Protein AF-0000000087529911 (afdb_homodimer)

Organism: NCBI:txid1859131

Structure (mmCIF, N/CA/C/O backbone):
data_AF-0000000087529911-model_v1
#
loop_
_entity.id
_entity.type
_entity.pdbx_description
1 polymer 'MoaF-like domain-containing protein'
#
loop_
_atom_site.group_PDB
_atom_site.id
_atom_site.type_symbol
_atom_site.label_atom_id
_atom_site.label_alt_id
_atom_site.label_comp_id
_atom_site.label_asym_id
_atom_site.label_entity_id
_atom_site.label_seq_id
_atom_site.pdbx_PDB_ins_code
_atom_site.Cartn_x
_atom_site.Cartn_y
_atom_site.Cartn_z
_atom_site.occupancy
_atom_site.B_iso_or_equiv
_atom_site.auth_seq_id
_atom_site.auth_comp_id
_atom_site.auth_asym_id
_atom_site.auth_atom_id
_atom_site.pdbx_PDB_model_num
ATOM 1 N N . MET A 1 1 ? 3.678 -35.688 -86.688 1 32.19 1 MET A N 1
ATOM 2 C CA . MET A 1 1 ? 2.746 -35.219 -85.688 1 32.19 1 MET A CA 1
ATOM 3 C C . MET A 1 1 ? 3.453 -35.094 -84.312 1 32.19 1 MET A C 1
ATOM 5 O O . MET A 1 1 ? 3.873 -36.062 -83.75 1 32.19 1 MET A O 1
ATOM 9 N N . LYS A 1 2 ? 4.316 -34.031 -84.25 1 39.59 2 LYS A N 1
ATOM 10 C CA . LYS A 1 2 ? 5.129 -33.625 -83.062 1 39.59 2 LYS A CA 1
ATOM 11 C C . LYS A 1 2 ? 4.258 -33.375 -81.875 1 39.59 2 LYS A C 1
ATOM 13 O O . LYS A 1 2 ? 3.285 -32.625 -81.938 1 39.59 2 LYS A O 1
ATOM 18 N N . GLY A 1 3 ? 4.051 -34.375 -81 1 31.38 3 GLY A N 1
ATOM 19 C CA . GLY A 1 3 ? 3.309 -34.375 -79.75 1 31.38 3 GLY A CA 1
ATOM 20 C C . GLY A 1 3 ? 3.723 -33.281 -78.812 1 31.38 3 GLY A C 1
ATOM 21 O O . GLY A 1 3 ? 4.914 -33.062 -78.562 1 31.38 3 GLY A O 1
ATOM 22 N N . ILE A 1 4 ? 3.012 -32.156 -78.812 1 38.38 4 ILE A N 1
ATOM 23 C CA . ILE A 1 4 ? 3.117 -31 -77.938 1 38.38 4 ILE A CA 1
ATOM 24 C C . ILE A 1 4 ? 3.006 -31.438 -76.5 1 38.38 4 ILE A C 1
ATOM 26 O O . ILE A 1 4 ? 2.029 -32.062 -76.062 1 38.38 4 ILE A O 1
ATOM 30 N N . MET A 1 5 ? 4.141 -31.719 -75.812 1 31.3 5 MET A N 1
ATOM 31 C CA . MET A 1 5 ? 4.25 -32.031 -74.438 1 31.3 5 MET A CA 1
ATOM 32 C C . MET A 1 5 ? 3.713 -30.875 -73.562 1 31.3 5 MET A C 1
ATOM 34 O O . MET A 1 5 ? 4.203 -29.75 -73.688 1 31.3 5 MET A O 1
ATOM 38 N N . ARG A 1 6 ? 2.367 -30.766 -73.375 1 32.66 6 ARG A N 1
ATOM 39 C CA . ARG A 1 6 ? 1.755 -29.797 -72.5 1 32.66 6 ARG A CA 1
ATOM 40 C C . ARG A 1 6 ? 2.373 -29.875 -71.062 1 32.66 6 ARG A C 1
ATOM 42 O O . ARG A 1 6 ? 2.432 -30.938 -70.5 1 32.66 6 ARG A O 1
ATOM 49 N N . ILE A 1 7 ? 3.361 -29.078 -70.812 1 31.33 7 ILE A N 1
ATOM 50 C CA . ILE A 1 7 ? 3.949 -28.891 -69.5 1 31.33 7 ILE A CA 1
ATOM 51 C C . ILE A 1 7 ? 2.887 -28.375 -68.5 1 31.33 7 ILE A C 1
ATOM 53 O O . ILE A 1 7 ? 2.236 -27.359 -68.75 1 31.33 7 ILE A O 1
ATOM 57 N N . ALA A 1 8 ? 2.105 -29.234 -67.812 1 31.25 8 ALA A N 1
ATOM 58 C CA . ALA A 1 8 ? 1.193 -28.859 -66.75 1 31.25 8 ALA A CA 1
ATOM 59 C C . ALA A 1 8 ? 1.928 -28.109 -65.625 1 31.25 8 ALA A C 1
ATOM 61 O O . ALA A 1 8 ? 2.904 -28.609 -65.062 1 31.25 8 ALA A O 1
ATOM 62 N N . ALA A 1 9 ? 1.998 -26.766 -65.75 1 31.58 9 ALA A N 1
ATOM 63 C CA . ALA A 1 9 ? 2.521 -25.922 -64.625 1 31.58 9 ALA A CA 1
ATOM 64 C C . ALA A 1 9 ? 1.753 -26.156 -63.344 1 31.58 9 ALA A C 1
ATOM 66 O O . ALA A 1 9 ? 0.529 -26.016 -63.312 1 31.58 9 ALA A O 1
ATOM 67 N N . VAL A 1 10 ? 2.123 -27.172 -62.5 1 31.86 10 VAL A N 1
ATOM 68 C CA . VAL A 1 10 ? 1.569 -27.328 -61.188 1 31.86 10 VAL A CA 1
ATOM 69 C C . VAL A 1 10 ? 1.744 -26.047 -60.375 1 31.86 10 VAL A C 1
ATOM 71 O O . VAL A 1 10 ? 2.865 -25.562 -60.219 1 31.86 10 VAL A O 1
ATOM 74 N N . ILE A 1 11 ? 0.824 -25.094 -60.438 1 30.36 11 ILE A N 1
ATOM 75 C CA . ILE A 1 11 ? 0.815 -23.922 -59.562 1 30.36 11 ILE A CA 1
ATOM 76 C C . ILE A 1 11 ? 0.787 -24.391 -58.094 1 30.36 11 ILE A C 1
ATOM 78 O O . ILE A 1 11 ? -0.146 -25.078 -57.688 1 30.36 11 ILE A O 1
ATOM 82 N N . VAL A 1 12 ? 1.941 -24.703 -57.469 1 33.06 12 VAL A N 1
ATOM 83 C CA . VAL A 1 12 ? 2.021 -24.922 -56.031 1 33.06 12 VAL A CA 1
ATOM 84 C C . VAL A 1 12 ? 1.473 -23.703 -55.281 1 33.06 12 VAL A C 1
ATOM 86 O O . VAL A 1 12 ? 2 -22.594 -55.406 1 33.06 12 VAL A O 1
ATOM 89 N N . VAL A 1 13 ? 0.195 -23.578 -55.094 1 36.38 13 VAL A N 1
ATOM 90 C CA . VAL A 1 13 ? -0.387 -22.594 -54.188 1 36.38 13 VAL A CA 1
ATOM 91 C C . VAL A 1 13 ? 0.285 -22.703 -52.812 1 36.38 13 VAL A C 1
ATOM 93 O O . VAL A 1 13 ? 0.225 -23.75 -52.188 1 36.38 13 VAL A O 1
ATOM 96 N N . SER A 1 14 ? 1.464 -22.094 -52.656 1 37.38 14 SER A N 1
ATOM 97 C CA . SER A 1 14 ? 1.984 -21.922 -51.281 1 37.38 14 SER A CA 1
ATOM 98 C C . SER A 1 14 ? 0.92 -21.344 -50.344 1 37.38 14 SER A C 1
ATOM 100 O O . SER A 1 14 ? 0.398 -20.25 -50.594 1 37.38 14 SER A O 1
ATOM 102 N N . LEU A 1 15 ? 0.002 -22.172 -49.875 1 39.66 15 LEU A N 1
ATOM 103 C CA . LEU A 1 15 ? -0.808 -21.719 -48.75 1 39.66 15 LEU A CA 1
ATOM 104 C C . LEU A 1 15 ? 0.068 -21.109 -47.656 1 39.66 15 LEU A C 1
ATOM 106 O O . LEU A 1 15 ? 0.836 -21.828 -47 1 39.66 15 LEU A O 1
ATOM 110 N N . LEU A 1 16 ? 0.601 -19.906 -47.875 1 39.56 16 LEU A N 1
ATOM 111 C CA . LEU A 1 16 ? 1.097 -19.156 -46.719 1 39.56 16 LEU A CA 1
ATOM 112 C C . LEU A 1 16 ? 0.118 -19.25 -45.562 1 39.56 16 LEU A C 1
ATOM 114 O O . LEU A 1 16 ? -1.002 -18.734 -45.625 1 39.56 16 LEU A O 1
ATOM 118 N N . LEU A 1 17 ? 0.049 -20.422 -44.906 1 39.72 17 LEU A N 1
ATOM 119 C CA . LEU A 1 17 ? -0.555 -20.391 -43.594 1 39.72 17 LEU A CA 1
ATOM 120 C C . LEU A 1 17 ? -0.094 -19.172 -42.812 1 39.72 17 LEU A C 1
ATOM 122 O O . LEU A 1 17 ? 1.094 -19.031 -42.5 1 39.72 17 LEU A O 1
ATOM 126 N N . LEU A 1 18 ? -0.625 -18 -43.188 1 39.53 18 LEU A N 1
ATOM 127 C CA . LEU A 1 18 ? -0.601 -16.953 -42.156 1 39.53 18 LEU A CA 1
ATOM 128 C C . LEU A 1 18 ? -0.9 -17.516 -40.781 1 39.53 18 LEU A C 1
ATOM 130 O O . LEU A 1 18 ? -2.045 -17.875 -40.469 1 39.53 18 LEU A O 1
ATOM 134 N N . THR A 1 19 ? -0.081 -18.359 -40.25 1 39.22 19 THR A N 1
ATOM 135 C CA . THR A 1 19 ? -0.126 -18.484 -38.812 1 39.22 19 THR A CA 1
ATOM 136 C C . THR A 1 19 ? -0.264 -17.125 -38.125 1 39.22 19 THR A C 1
ATOM 138 O O . THR A 1 19 ? 0.67 -16.312 -38.156 1 39.22 19 THR A O 1
ATOM 141 N N . THR A 1 20 ? -1.35 -16.344 -38.375 1 42.38 20 THR A N 1
ATOM 142 C CA . THR A 1 20 ? -1.614 -15.344 -37.344 1 42.38 20 THR A CA 1
ATOM 143 C C . THR A 1 20 ? -1.226 -15.867 -35.969 1 42.38 20 THR A C 1
ATOM 145 O O . THR A 1 20 ? -1.818 -16.828 -35.469 1 42.38 20 THR A O 1
ATOM 148 N N . ASP A 1 21 ? 0.028 -16.125 -35.719 1 40.81 21 ASP A N 1
ATOM 149 C CA . ASP A 1 21 ? 0.312 -16.047 -34.281 1 40.81 21 ASP A CA 1
ATOM 150 C C . ASP A 1 21 ? -0.613 -15.047 -33.594 1 40.81 21 ASP A C 1
ATOM 152 O O . ASP A 1 21 ? -0.372 -13.836 -33.625 1 40.81 21 ASP A O 1
ATOM 156 N N . LEU A 1 22 ? -1.889 -15.07 -33.688 1 41.28 22 LEU A N 1
ATOM 157 C CA . LEU A 1 22 ? -2.604 -14.453 -32.562 1 41.28 22 LEU A CA 1
ATOM 158 C C . LEU A 1 22 ? -1.812 -14.586 -31.266 1 41.28 22 LEU A C 1
ATOM 160 O O . LEU A 1 22 ? -1.849 -15.633 -30.609 1 41.28 22 LEU A O 1
ATOM 164 N N . MET A 1 23 ? -0.563 -14.328 -31.312 1 39.5 23 MET A N 1
ATOM 165 C CA . MET A 1 23 ? 0.019 -14.055 -30 1 39.5 23 MET A CA 1
ATOM 166 C C . MET A 1 23 ? -1.026 -13.477 -29.047 1 39.5 23 MET A C 1
ATOM 168 O O . MET A 1 23 ? -1.583 -12.406 -29.297 1 39.5 23 MET A O 1
ATOM 172 N N . ALA A 1 24 ? -1.905 -14.234 -28.531 1 39.56 24 ALA A N 1
ATOM 173 C CA . ALA A 1 24 ? -2.643 -13.805 -27.344 1 39.56 24 ALA A CA 1
ATOM 174 C C . ALA A 1 24 ? -1.877 -12.727 -26.578 1 39.56 24 ALA A C 1
ATOM 176 O O . ALA A 1 24 ? -0.793 -12.977 -26.047 1 39.56 24 ALA A O 1
ATOM 177 N N . GLU A 1 25 ? -1.669 -11.508 -27.078 1 42.47 25 GLU A N 1
ATOM 178 C CA . GLU A 1 25 ? -1.224 -10.445 -26.188 1 42.47 25 GLU A CA 1
ATOM 179 C C . GLU A 1 25 ? -1.726 -10.68 -24.766 1 42.47 25 GLU A C 1
ATOM 181 O O . GLU A 1 25 ? -2.936 -10.688 -24.516 1 42.47 25 GLU A O 1
ATOM 186 N N . GLU A 1 26 ? -1.271 -11.617 -24.094 1 48.78 26 GLU A N 1
ATOM 187 C CA . GLU A 1 26 ? -1.625 -11.68 -22.672 1 48.78 26 GLU A CA 1
ATOM 188 C C . GLU A 1 26 ? -1.854 -10.281 -22.094 1 48.78 26 GLU A C 1
ATOM 190 O O . GLU A 1 26 ? -0.976 -9.422 -22.172 1 48.78 26 GLU A O 1
ATOM 195 N N . SER A 1 27 ? -2.986 -9.727 -22.422 1 55.62 27 SER A N 1
ATOM 196 C CA . SER A 1 27 ? -3.432 -8.438 -21.891 1 55.62 27 SER A CA 1
ATOM 197 C C . SER A 1 27 ? -2.811 -8.148 -20.531 1 55.62 27 SER A C 1
ATOM 199 O O . SER A 1 27 ? -3.195 -8.75 -19.531 1 55.62 27 SER A O 1
ATOM 201 N N . LYS A 1 28 ? -1.439 -7.82 -20.5 1 76.69 28 LYS A N 1
ATOM 202 C CA . LYS A 1 28 ? -0.721 -7.414 -19.297 1 76.69 28 LYS A CA 1
ATOM 203 C C . LYS A 1 28 ? -1.367 -6.188 -18.672 1 76.69 28 LYS A C 1
ATOM 205 O O . LYS A 1 28 ? -1.683 -5.215 -19.359 1 76.69 28 LYS A O 1
ATOM 210 N N . VAL A 1 29 ? -1.921 -6.32 -17.5 1 89.12 29 VAL A N 1
ATOM 211 C CA . VAL A 1 29 ? -2.404 -5.184 -16.719 1 89.12 29 VAL A CA 1
ATOM 212 C C . VAL A 1 29 ? -1.273 -4.176 -16.516 1 89.12 29 VAL A C 1
ATOM 214 O O . VAL A 1 29 ? -0.179 -4.539 -16.078 1 89.12 29 VAL A O 1
ATOM 217 N N . GLU A 1 30 ? -1.492 -3.027 -17.062 1 95.12 30 GLU A N 1
ATOM 218 C CA . GLU A 1 30 ? -0.456 -2.002 -16.969 1 95.12 30 GLU A CA 1
ATOM 219 C C . GLU A 1 30 ? -0.749 -1.025 -15.836 1 95.12 30 GLU A C 1
ATOM 221 O O . GLU A 1 30 ? -1.911 -0.768 -15.516 1 95.12 30 GLU A O 1
ATOM 226 N N . ASN A 1 31 ? 0.346 -0.494 -15.32 1 98.38 31 ASN A N 1
ATOM 227 C CA . ASN A 1 31 ? 0.215 0.56 -14.32 1 98.38 31 ASN A CA 1
ATOM 228 C C . ASN A 1 31 ? -0.249 1.872 -14.945 1 98.38 31 ASN A C 1
ATOM 230 O O . ASN A 1 31 ? 0.326 2.33 -15.93 1 98.38 31 ASN A O 1
ATOM 234 N N . ILE A 1 32 ? -1.283 2.461 -14.406 1 97.5 32 ILE A N 1
ATOM 235 C CA . ILE A 1 32 ? -1.716 3.799 -14.797 1 97.5 32 ILE A CA 1
ATOM 236 C C . ILE A 1 32 ? -1.2 4.82 -13.781 1 97.5 32 ILE A C 1
ATOM 238 O O . ILE A 1 32 ? -1.472 4.707 -12.586 1 97.5 32 ILE A O 1
ATOM 242 N N . THR A 1 33 ? -0.433 5.758 -14.211 1 97.75 33 THR A N 1
ATOM 243 C CA . THR A 1 33 ? 0.086 6.805 -13.336 1 97.75 33 THR A CA 1
ATOM 244 C C . THR A 1 33 ? -0.996 7.836 -13.023 1 97.75 33 THR A C 1
ATOM 246 O O . THR A 1 33 ? -1.676 8.32 -13.93 1 97.75 33 THR A O 1
ATOM 249 N N . PRO A 1 34 ? -1.15 8.148 -11.758 1 98.62 34 PRO A N 1
ATOM 250 C CA . PRO A 1 3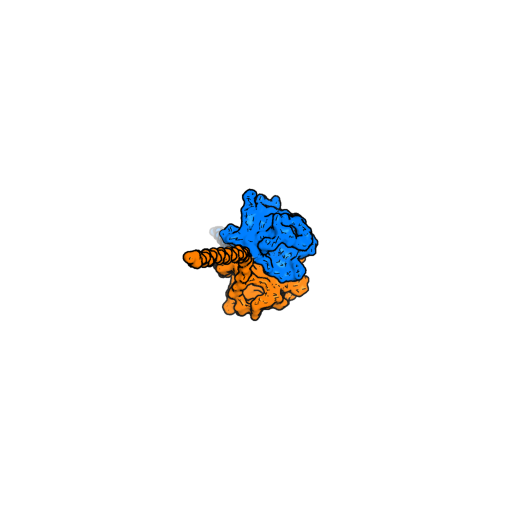4 ? -2.15 9.164 -11.422 1 98.62 34 PRO A CA 1
ATOM 251 C C . PRO A 1 34 ? -1.681 10.586 -11.734 1 98.62 34 PRO A C 1
ATOM 253 O O . PRO A 1 34 ? -0.477 10.828 -11.852 1 98.62 34 PRO A O 1
ATOM 256 N N . ASP A 1 35 ? -2.625 11.484 -11.922 1 98.19 35 ASP A N 1
ATOM 257 C CA . ASP A 1 35 ? -2.336 12.898 -12.141 1 98.19 35 ASP A CA 1
ATOM 258 C C . ASP A 1 35 ? -2.139 13.633 -10.82 1 98.19 35 ASP A C 1
ATOM 260 O O . ASP A 1 35 ? -3.059 14.289 -10.32 1 98.19 35 ASP A O 1
ATOM 264 N N . ILE A 1 36 ? -0.9 13.523 -10.32 1 98.75 36 ILE A N 1
ATOM 265 C CA . ILE A 1 36 ? -0.697 14.078 -8.992 1 98.75 36 ILE A CA 1
ATOM 266 C C . ILE A 1 36 ? 0.528 14.992 -8.992 1 98.75 36 ILE A C 1
ATOM 268 O O . ILE A 1 36 ? 0.8 15.672 -8 1 98.75 36 ILE A O 1
ATOM 272 N N . VAL A 1 37 ? 1.279 15.07 -10.078 1 98.75 37 VAL A N 1
ATOM 273 C CA . VAL A 1 37 ? 2.506 15.859 -10.117 1 98.75 37 VAL A CA 1
ATOM 274 C C . VAL A 1 37 ? 2.178 17.344 -9.922 1 98.75 37 VAL A C 1
ATOM 276 O O . VAL A 1 37 ? 1.216 17.844 -10.5 1 98.75 37 VAL A O 1
ATOM 279 N N . GLY A 1 38 ? 2.988 17.984 -9.125 1 98.75 38 GLY A N 1
ATOM 280 C CA . GLY A 1 38 ? 2.83 19.406 -8.875 1 98.75 38 GLY A CA 1
ATOM 281 C C . GLY A 1 38 ? 1.88 19.703 -7.73 1 98.75 38 GLY A C 1
ATOM 282 O O . GLY A 1 38 ? 1.729 20.859 -7.332 1 98.75 38 GLY A O 1
ATOM 283 N N . LYS A 1 39 ? 1.245 18.766 -7.184 1 98.88 39 LYS A N 1
ATOM 284 C CA . LYS A 1 39 ? 0.255 18.938 -6.125 1 98.88 39 LYS A CA 1
ATOM 285 C C . LYS A 1 39 ? 0.864 18.656 -4.754 1 98.88 39 LYS A C 1
ATOM 287 O O . LYS A 1 39 ? 1.846 17.922 -4.641 1 98.88 39 LYS A O 1
ATOM 292 N N . THR A 1 40 ? 0.359 19.297 -3.75 1 98.94 40 THR A N 1
ATOM 293 C CA . THR A 1 40 ? 0.697 19.047 -2.354 1 98.94 40 THR A CA 1
ATOM 294 C C . THR A 1 40 ? -0.509 18.516 -1.591 1 98.94 40 THR A C 1
ATOM 296 O O . THR A 1 40 ? -1.604 19.078 -1.67 1 98.94 40 THR A O 1
ATOM 299 N N . TYR A 1 41 ? -0.33 17.453 -0.929 1 98.94 41 TYR A N 1
ATOM 300 C CA . TYR A 1 41 ? -1.355 16.844 -0.097 1 98.94 41 TYR A CA 1
ATOM 301 C C . TYR A 1 41 ? -0.98 16.906 1.378 1 98.94 41 TYR A C 1
ATOM 303 O O . TYR A 1 41 ? 0.183 16.719 1.739 1 98.94 41 TYR A O 1
ATOM 311 N N . LEU A 1 42 ? -1.929 17.188 2.225 1 98.88 42 LEU A N 1
ATOM 312 C CA . LEU A 1 42 ? -1.752 17.047 3.668 1 98.88 42 LEU A CA 1
ATOM 313 C C . LEU A 1 42 ? -2.139 15.648 4.137 1 98.88 42 LEU A C 1
ATOM 315 O O . LEU A 1 42 ? -3.275 15.219 3.939 1 98.88 42 LEU A O 1
ATOM 319 N N . PHE A 1 43 ? -1.164 14.969 4.617 1 98.75 43 PHE A N 1
ATOM 320 C CA . PHE A 1 43 ? -1.405 13.742 5.359 1 98.75 43 PHE A CA 1
ATOM 321 C C . PHE A 1 43 ? -1.591 14.023 6.844 1 98.75 43 PHE A C 1
ATOM 323 O O . PHE A 1 43 ? -0.62 14.281 7.559 1 98.75 43 PHE A O 1
ATOM 330 N N . ASP A 1 44 ? -2.828 13.953 7.305 1 98.25 44 ASP A N 1
ATOM 331 C CA . ASP A 1 44 ? -3.174 14.305 8.68 1 98.25 44 ASP A CA 1
ATOM 332 C C . ASP A 1 44 ? -3.492 13.055 9.5 1 98.25 44 ASP A C 1
ATOM 334 O O . ASP A 1 44 ? -4.531 12.422 9.305 1 98.25 44 ASP A O 1
ATOM 338 N N . TYR A 1 45 ? -2.613 12.734 10.453 1 96.69 45 TYR A N 1
ATOM 339 C CA . TYR A 1 45 ? -2.771 11.539 11.273 1 96.69 45 TYR A CA 1
ATOM 340 C C . TYR A 1 45 ? -3.307 11.891 12.656 1 96.69 45 TYR A C 1
ATOM 342 O O . TYR A 1 45 ? -3.309 11.055 13.562 1 96.69 45 TYR A O 1
ATOM 350 N N . GLY A 1 46 ? -3.748 13.055 12.867 1 95.25 46 GLY A N 1
ATOM 351 C CA . GLY A 1 46 ? -4.246 13.531 14.148 1 95.25 46 GLY A CA 1
ATOM 352 C C . GLY A 1 46 ? -3.186 14.227 14.984 1 95.25 46 GLY A C 1
ATOM 353 O O . GLY A 1 46 ? -3.062 15.453 14.938 1 95.25 46 GLY A O 1
ATOM 354 N N . GLU A 1 47 ? -2.283 13.484 15.633 1 94.12 47 GLU A N 1
ATOM 355 C CA . GLU A 1 47 ? -1.25 14.031 16.516 1 94.12 47 GLU A CA 1
ATOM 356 C C . GLU A 1 47 ? -0.158 14.727 15.695 1 94.12 47 GLU A C 1
ATOM 358 O O . GLU A 1 47 ? 0.5 15.648 16.188 1 94.12 47 GLU A O 1
ATOM 363 N N . TYR A 1 48 ? 0.011 14.273 14.547 1 96.06 48 TYR A N 1
ATOM 364 C CA . TYR A 1 48 ? 0.964 14.875 13.617 1 96.06 48 TYR A CA 1
ATOM 365 C C . TYR A 1 48 ? 0.441 14.828 12.188 1 96.06 48 TYR A C 1
ATOM 367 O O . TYR A 1 48 ? -0.449 14.031 11.875 1 96.06 48 TYR A O 1
ATOM 375 N N . ALA A 1 49 ? 1.02 15.766 11.344 1 97.94 49 ALA A N 1
ATOM 376 C CA . ALA A 1 49 ? 0.646 15.82 9.93 1 97.94 49 ALA A CA 1
ATOM 377 C C . ALA A 1 49 ? 1.845 16.188 9.062 1 97.94 49 ALA A C 1
ATOM 379 O O . ALA A 1 49 ? 2.744 16.906 9.508 1 97.94 49 ALA A O 1
ATOM 380 N N . TYR A 1 50 ? 1.82 15.727 7.832 1 98.31 50 TYR A N 1
ATOM 381 C CA . TYR A 1 50 ? 2.877 16.031 6.871 1 98.31 50 TYR A CA 1
ATOM 382 C C . TYR A 1 50 ? 2.299 16.594 5.582 1 98.31 50 TYR A C 1
ATOM 384 O O . TYR A 1 50 ? 1.262 16.141 5.102 1 98.31 50 TYR A O 1
ATOM 392 N N . ASP A 1 51 ? 2.98 17.594 5.051 1 98.88 51 ASP A N 1
ATOM 393 C CA . ASP A 1 51 ? 2.787 17.969 3.654 1 98.88 51 ASP A CA 1
ATOM 394 C C . ASP A 1 51 ? 3.584 17.047 2.727 1 98.88 51 ASP A C 1
ATOM 396 O O . ASP A 1 51 ? 4.797 16.906 2.883 1 98.88 51 ASP A O 1
ATOM 400 N N . ILE A 1 52 ? 2.883 16.438 1.804 1 98.94 52 ILE A N 1
ATOM 401 C CA . ILE A 1 52 ? 3.504 15.641 0.751 1 98.94 52 ILE A CA 1
ATOM 402 C C . ILE A 1 52 ? 3.387 16.375 -0.585 1 98.94 52 ILE A C 1
ATOM 404 O O . ILE A 1 52 ? 2.299 16.453 -1.161 1 98.94 52 ILE A O 1
ATOM 408 N N . THR A 1 53 ? 4.477 16.891 -1.071 1 98.94 53 THR A N 1
ATOM 409 C CA . THR A 1 53 ? 4.508 17.562 -2.369 1 98.94 53 THR A CA 1
ATOM 410 C C . THR A 1 53 ? 5.082 16.625 -3.438 1 98.94 53 THR A C 1
ATOM 412 O O . THR A 1 53 ? 6.203 16.141 -3.307 1 98.94 53 THR A O 1
ATOM 415 N N . ILE A 1 54 ? 4.27 16.438 -4.473 1 98.94 54 ILE A N 1
ATOM 416 C CA . ILE A 1 54 ? 4.77 15.648 -5.594 1 98.94 54 ILE A CA 1
ATOM 417 C C . ILE A 1 54 ? 5.527 16.547 -6.566 1 98.94 54 ILE A C 1
ATOM 419 O O . ILE A 1 54 ? 4.918 17.219 -7.406 1 98.94 54 ILE A O 1
ATOM 423 N N . THR A 1 55 ? 6.84 16.469 -6.516 1 98.88 55 THR A N 1
ATOM 424 C CA . THR A 1 55 ? 7.66 17.484 -7.176 1 98.88 55 THR A CA 1
ATOM 425 C C . THR A 1 55 ? 7.914 17.109 -8.633 1 98.88 55 THR A C 1
ATOM 427 O O . THR A 1 55 ? 8.203 17.969 -9.461 1 98.88 55 THR A O 1
ATOM 430 N N . SER A 1 56 ? 7.863 15.812 -8.992 1 98.75 56 SER A N 1
ATOM 431 C CA . SER A 1 56 ? 7.988 15.266 -10.344 1 98.75 56 SER A CA 1
ATOM 432 C C . SER A 1 56 ? 7.375 13.875 -10.43 1 98.75 56 SER A C 1
ATOM 434 O O . SER A 1 56 ? 6.766 13.398 -9.469 1 98.75 56 SER A O 1
ATOM 436 N N . ASP A 1 57 ? 7.484 13.242 -11.57 1 97.56 57 ASP A N 1
ATOM 437 C CA . ASP A 1 57 ? 6.977 11.875 -11.727 1 97.56 57 ASP A CA 1
ATOM 438 C C . ASP A 1 57 ? 7.844 10.883 -10.961 1 97.56 57 ASP A C 1
ATOM 440 O O . ASP A 1 57 ? 7.457 9.727 -10.781 1 97.56 57 ASP A O 1
ATOM 444 N N . LYS A 1 58 ? 8.922 11.367 -10.367 1 96.81 58 LYS A N 1
ATOM 445 C CA . LYS A 1 58 ? 9.852 10.414 -9.773 1 96.81 58 LYS A CA 1
ATOM 446 C C . LYS A 1 58 ? 10.219 10.828 -8.344 1 96.81 58 LYS A C 1
ATOM 448 O O . LYS A 1 58 ? 10.875 10.07 -7.625 1 96.81 58 LYS A O 1
ATOM 453 N N . SER A 1 59 ? 9.852 12.023 -7.996 1 98.62 59 SER A N 1
ATOM 454 C CA . SER A 1 59 ? 10.312 12.516 -6.699 1 98.62 59 SER A CA 1
ATOM 455 C C . SER A 1 59 ? 9.188 13.219 -5.945 1 98.62 59 SER A C 1
ATOM 457 O O . SER A 1 59 ? 8.344 13.883 -6.555 1 98.62 59 SER A O 1
ATOM 459 N N . LEU A 1 60 ? 9.242 13.023 -4.621 1 98.88 60 LEU A N 1
ATOM 460 C CA . LEU A 1 60 ? 8.375 13.805 -3.752 1 98.88 60 LEU A CA 1
ATOM 461 C C . LEU A 1 60 ? 9.172 14.453 -2.623 1 98.88 60 LEU A C 1
ATOM 463 O O . LEU A 1 60 ? 10.289 14.031 -2.328 1 98.88 60 LEU A O 1
ATOM 467 N N . HIS A 1 61 ? 8.602 15.539 -2.053 1 98.88 61 HIS A N 1
ATOM 468 C CA . HIS A 1 61 ? 9.086 16.234 -0.86 1 98.88 61 HIS A CA 1
ATOM 469 C C . HIS A 1 61 ? 8.07 16.125 0.279 1 98.88 61 HIS A C 1
ATOM 471 O O . HIS A 1 61 ? 6.883 16.375 0.081 1 98.88 61 HIS A O 1
ATOM 477 N N . TRP A 1 62 ? 8.523 15.68 1.42 1 98.56 62 TRP A N 1
ATOM 478 C CA . TRP A 1 62 ? 7.648 15.656 2.588 1 98.56 62 TRP A CA 1
ATOM 479 C C . TRP A 1 62 ? 8.188 16.547 3.695 1 98.56 62 TRP A C 1
ATOM 481 O O . TRP A 1 62 ? 9.406 16.688 3.852 1 98.56 62 TRP A O 1
ATOM 491 N N . LYS A 1 63 ? 7.258 17.172 4.414 1 98.25 63 LYS A N 1
ATOM 492 C CA . LYS A 1 63 ? 7.605 18.094 5.492 1 98.25 63 LYS A CA 1
ATOM 493 C C . LYS A 1 63 ? 6.555 18.062 6.598 1 98.25 63 LYS A C 1
ATOM 495 O O . LYS A 1 63 ? 5.355 18.109 6.324 1 98.25 63 LYS A O 1
ATOM 500 N N . LEU A 1 64 ? 7.07 17.984 7.84 1 98 64 LEU A N 1
ATOM 501 C CA . LEU A 1 64 ? 6.172 18.094 8.984 1 98 64 LEU A CA 1
ATOM 502 C C . LEU A 1 64 ? 5.406 19.406 8.969 1 98 64 LEU A C 1
ATOM 504 O O . LEU A 1 64 ? 6.008 20.484 8.891 1 98 64 LEU A O 1
ATOM 508 N N . ALA A 1 65 ? 4.129 19.359 9.023 1 97.88 65 ALA A N 1
ATOM 509 C CA . ALA A 1 65 ? 3.264 20.531 8.961 1 97.88 65 ALA A CA 1
ATOM 510 C C . ALA A 1 65 ? 2.715 20.891 10.336 1 97.88 65 ALA A C 1
ATOM 512 O O . ALA A 1 65 ? 2.52 22.06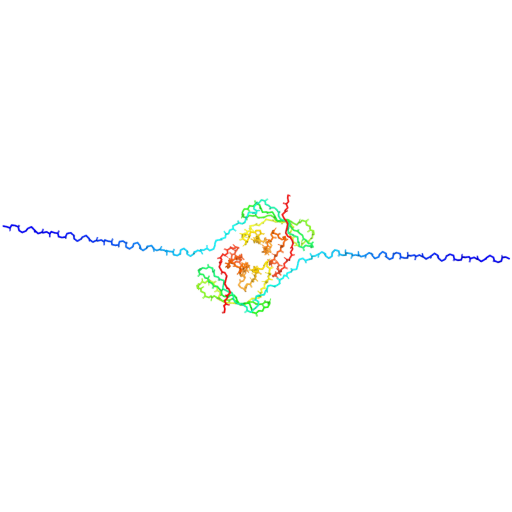2 10.656 1 97.88 65 ALA A O 1
ATOM 513 N N . LYS A 1 66 ? 2.393 19.906 11.086 1 95.75 66 LYS A N 1
ATOM 514 C CA . LYS A 1 66 ? 1.845 20.078 12.43 1 95.75 66 LYS A CA 1
ATOM 515 C C . LYS A 1 66 ? 2.277 18.938 13.344 1 95.75 66 LYS A C 1
ATOM 517 O O . LYS A 1 66 ? 2.443 17.797 12.891 1 95.75 66 LYS A O 1
ATOM 522 N N . GLY A 1 67 ? 2.473 19.281 14.664 1 95.81 67 GLY A N 1
ATOM 523 C CA . GLY A 1 67 ? 2.791 18.266 15.656 1 95.81 67 GLY A CA 1
ATOM 524 C C . GLY A 1 67 ? 4.27 17.922 15.703 1 95.81 67 GLY A C 1
ATOM 525 O O . GLY A 1 67 ? 5.113 18.734 15.32 1 95.81 67 GLY A O 1
ATOM 526 N N . SER A 1 68 ? 4.555 16.812 16.375 1 91 68 SER A N 1
ATOM 527 C CA . SER A 1 68 ? 5.934 16.359 16.516 1 91 68 SER A CA 1
ATOM 528 C C . SER A 1 68 ? 6.047 14.859 16.281 1 91 68 SER A C 1
ATOM 530 O O . SER A 1 68 ? 5.117 14.109 16.562 1 91 68 SER A O 1
ATOM 532 N N . PHE A 1 69 ? 7.07 14.516 15.539 1 84.88 69 PHE A N 1
ATOM 533 C CA . PHE A 1 69 ? 7.434 13.125 15.305 1 84.88 69 PHE A CA 1
ATOM 534 C C . PHE A 1 69 ? 8.945 12.938 15.391 1 84.88 69 PHE A C 1
ATOM 536 O O . PHE A 1 69 ? 9.703 13.797 14.945 1 84.88 69 PHE A O 1
ATOM 543 N N . GLU A 1 70 ? 9.305 11.828 15.977 1 83.31 70 GLU A N 1
ATOM 544 C CA . GLU A 1 70 ? 10.742 11.578 16.109 1 83.31 70 GLU A CA 1
ATOM 545 C C . GLU A 1 70 ? 11.398 11.414 14.742 1 83.31 70 GLU A C 1
ATOM 547 O O . GLU A 1 70 ? 10.82 10.797 13.844 1 83.31 70 GLU A O 1
ATOM 552 N N . GLY A 1 71 ? 12.539 11.898 14.602 1 84.56 71 GLY A N 1
ATOM 553 C CA . GLY A 1 71 ? 13.258 11.789 13.344 1 84.56 71 GLY A CA 1
ATOM 554 C C . GLY A 1 71 ? 13.25 13.07 12.539 1 84.56 71 GLY A C 1
ATOM 555 O O . GLY A 1 71 ? 12.906 14.133 13.055 1 84.56 71 GLY A O 1
ATOM 556 N N . PRO A 1 72 ? 13.68 12.969 11.328 1 91.19 72 PRO A N 1
ATOM 557 C CA . PRO A 1 72 ? 13.703 14.156 10.477 1 91.19 72 PRO A CA 1
ATOM 558 C C . PRO A 1 72 ? 12.305 14.734 10.234 1 91.19 72 PRO A C 1
ATOM 560 O O . PRO A 1 72 ? 11.328 13.984 10.172 1 91.19 72 PRO A O 1
ATOM 563 N N . SER A 1 73 ? 12.281 16.047 10.031 1 95.25 73 SER A N 1
ATOM 564 C CA . SER A 1 73 ? 11.008 16.719 9.859 1 95.25 73 SER A CA 1
ATOM 565 C C . SER A 1 73 ? 10.719 17 8.383 1 95.25 73 SER A C 1
ATOM 567 O O . SER A 1 73 ? 9.664 17.531 8.039 1 95.25 73 SER A O 1
ATOM 569 N N . THR A 1 74 ? 11.648 16.719 7.547 1 97.56 74 THR A N 1
ATOM 570 C CA . THR A 1 74 ? 11.461 16.906 6.113 1 97.56 74 THR A CA 1
ATOM 571 C C . THR A 1 74 ? 12.414 16.016 5.32 1 97.56 74 THR A C 1
ATOM 573 O O . THR A 1 74 ? 13.375 15.484 5.875 1 97.56 74 THR A O 1
ATOM 576 N N . GLY A 1 75 ? 12.086 15.789 4.051 1 98 75 GLY A N 1
ATOM 577 C CA . GLY A 1 75 ? 12.961 15.008 3.189 1 98 75 GLY A CA 1
ATOM 578 C C . GLY A 1 75 ? 12.445 14.883 1.771 1 98 75 GLY A C 1
ATOM 579 O O . GLY A 1 75 ? 11.312 15.273 1.481 1 98 75 GLY A O 1
ATOM 580 N N . ASP A 1 76 ? 13.352 14.414 0.89 1 98.69 76 ASP A N 1
ATOM 581 C CA . ASP A 1 76 ? 13.078 14.094 -0.507 1 98.69 76 ASP A CA 1
ATOM 582 C C . ASP A 1 76 ? 13.328 12.609 -0.789 1 98.69 76 ASP A C 1
ATOM 584 O O . ASP A 1 76 ? 14.328 12.047 -0.347 1 98.69 76 ASP A O 1
ATOM 588 N N . ASN A 1 77 ? 12.422 12.07 -1.509 1 98.69 77 ASN A N 1
ATOM 589 C CA . ASN A 1 77 ? 12.609 10.664 -1.855 1 98.69 77 ASN A CA 1
ATOM 590 C C . ASN A 1 77 ? 11.992 10.336 -3.211 1 98.69 77 ASN A C 1
ATOM 592 O O . ASN A 1 77 ? 10.992 10.938 -3.605 1 98.69 77 ASN A O 1
ATOM 596 N N . PRO A 1 78 ? 12.68 9.398 -3.982 1 98.44 78 PRO A N 1
ATOM 597 C CA . PRO A 1 78 ? 11.891 8.766 -5.047 1 98.44 78 PRO A CA 1
ATOM 598 C C . PRO A 1 78 ? 10.633 8.086 -4.52 1 98.44 78 PRO A C 1
ATOM 600 O O . PRO A 1 78 ? 10.539 7.785 -3.328 1 98.44 78 PRO A O 1
ATOM 603 N N . TYR A 1 79 ? 9.656 7.934 -5.355 1 98.75 79 TYR A N 1
ATOM 604 C CA . TYR A 1 79 ? 8.406 7.312 -4.93 1 98.75 79 TYR A CA 1
ATOM 605 C C . TYR A 1 79 ? 7.789 6.504 -6.062 1 98.75 79 TYR A C 1
ATOM 607 O O . TYR A 1 79 ? 8.172 6.652 -7.227 1 98.75 79 TYR A O 1
ATOM 615 N N . LEU A 1 80 ? 6.918 5.566 -5.723 1 98.81 80 LEU A N 1
ATOM 616 C CA . LEU A 1 80 ? 6.02 4.867 -6.637 1 98.81 80 LEU A CA 1
ATOM 617 C C . LEU A 1 80 ? 4.613 5.457 -6.574 1 98.81 80 LEU A C 1
ATOM 619 O O . LEU A 1 80 ? 4.199 5.973 -5.535 1 98.81 80 LEU A O 1
ATOM 623 N N . SER A 1 81 ? 3.914 5.34 -7.703 1 98.88 81 SER A N 1
ATOM 624 C CA . SER A 1 81 ? 2.508 5.73 -7.672 1 98.88 81 SER A CA 1
ATOM 625 C C . SER A 1 81 ? 1.685 4.91 -8.656 1 98.88 81 SER A C 1
ATOM 627 O O . SER A 1 81 ? 2.176 4.535 -9.727 1 98.88 81 SER A O 1
ATOM 629 N N . SER A 1 82 ? 0.475 4.621 -8.266 1 98.88 82 SER A N 1
ATOM 630 C CA . SER A 1 82 ? -0.484 3.887 -9.086 1 98.88 82 SER A CA 1
ATOM 631 C C . SER A 1 82 ? -1.897 4.426 -8.898 1 98.88 82 SER A C 1
ATOM 633 O O . SER A 1 82 ? -2.305 4.742 -7.777 1 98.88 82 SER A O 1
ATOM 635 N N . LYS A 1 83 ? -2.607 4.59 -10.016 1 98.81 83 LYS A N 1
ATOM 636 C CA . LYS A 1 83 ? -4.043 4.844 -9.938 1 98.81 83 LYS A CA 1
ATOM 637 C C . LYS A 1 83 ? -4.812 3.555 -9.656 1 98.81 83 LYS A C 1
ATOM 639 O O . LYS A 1 83 ? -4.809 2.631 -10.469 1 98.81 83 LYS A O 1
ATOM 644 N N . ILE A 1 84 ? -5.477 3.482 -8.5 1 98.75 84 ILE A N 1
ATOM 645 C CA . ILE A 1 84 ? -6.25 2.309 -8.102 1 98.75 84 ILE A CA 1
ATOM 646 C C . ILE A 1 84 ? -7.648 2.385 -8.703 1 98.75 84 ILE A C 1
ATOM 648 O O . ILE A 1 84 ? -8.18 1.383 -9.195 1 98.75 84 ILE A O 1
ATOM 652 N N . ALA A 1 85 ? -8.25 3.457 -8.617 1 98.19 85 ALA A N 1
ATOM 653 C CA . ALA A 1 85 ? -9.547 3.857 -9.156 1 98.19 85 ALA A CA 1
ATOM 654 C C . ALA A 1 85 ? -9.641 5.375 -9.297 1 98.19 85 ALA A C 1
ATOM 656 O O . ALA A 1 85 ? -8.727 6.098 -8.906 1 98.19 85 ALA A O 1
ATOM 657 N N . ASP A 1 86 ? -10.734 5.84 -9.992 1 97.62 86 ASP A N 1
ATOM 658 C CA . ASP A 1 86 ? -10.906 7.289 -10.055 1 97.62 86 ASP A CA 1
ATOM 659 C C . ASP A 1 86 ? -10.938 7.895 -8.648 1 97.62 86 ASP A C 1
ATOM 661 O O . ASP A 1 86 ? -11.758 7.508 -7.816 1 97.62 86 ASP A O 1
ATOM 665 N N . GLY A 1 87 ? -9.984 8.711 -8.375 1 98 87 GLY A N 1
ATOM 666 C CA . GLY A 1 87 ? -9.93 9.414 -7.102 1 98 87 GLY A CA 1
ATOM 667 C C . GLY A 1 87 ? -9.242 8.609 -6.008 1 98 87 GLY A C 1
ATOM 668 O O . GLY A 1 87 ? -9.227 9.031 -4.848 1 98 87 GLY A O 1
ATOM 669 N N . VAL A 1 88 ? -8.781 7.457 -6.344 1 98.81 88 VAL A N 1
ATOM 670 C CA . VAL A 1 88 ? -8.062 6.648 -5.367 1 98.81 88 VAL A CA 1
ATOM 671 C C . VAL A 1 88 ? -6.637 6.391 -5.859 1 98.81 88 VAL A C 1
ATOM 673 O O . VAL A 1 88 ? -6.441 5.809 -6.93 1 98.81 88 VAL A O 1
ATOM 676 N N . VAL A 1 89 ? -5.641 6.875 -5.129 1 98.94 89 VAL A N 1
ATOM 677 C CA . VAL A 1 89 ? -4.238 6.867 -5.527 1 98.94 89 VAL A CA 1
ATOM 678 C C . VAL A 1 89 ? -3.42 6.066 -4.52 1 98.94 89 VAL A C 1
ATOM 680 O O . VAL A 1 89 ? -3.6 6.215 -3.307 1 98.94 89 VAL A O 1
ATOM 683 N N . PHE A 1 90 ? -2.627 5.168 -4.98 1 98.94 90 PHE A N 1
ATOM 684 C CA . PHE A 1 90 ? -1.659 4.41 -4.199 1 98.94 90 PHE A CA 1
ATOM 685 C C . PHE A 1 90 ? -0.25 4.949 -4.41 1 98.94 90 PHE A C 1
ATOM 687 O O . PHE A 1 90 ? 0.273 4.922 -5.527 1 98.94 90 PHE A O 1
ATOM 694 N N . ILE A 1 91 ? 0.363 5.543 -3.346 1 98.94 91 ILE A N 1
ATOM 695 C CA . ILE A 1 91 ? 1.699 6.121 -3.449 1 98.94 91 ILE A CA 1
ATOM 696 C C . ILE A 1 91 ? 2.586 5.57 -2.334 1 98.94 91 ILE A C 1
ATOM 698 O O . ILE A 1 91 ? 2.123 5.363 -1.21 1 98.94 91 ILE A O 1
ATOM 702 N N . SER A 1 92 ? 3.873 5.355 -2.58 1 98.88 92 SER A N 1
ATOM 703 C CA . SER A 1 92 ? 4.77 4.785 -1.579 1 98.88 92 SER A CA 1
ATOM 704 C C . SER A 1 92 ? 6.191 5.309 -1.745 1 98.88 92 SER A C 1
ATOM 706 O O . SER A 1 92 ? 6.629 5.582 -2.865 1 98.88 92 SER A O 1
ATOM 708 N N . TRP A 1 93 ? 6.938 5.449 -0.661 1 98.62 93 TRP A N 1
ATOM 709 C CA . TRP A 1 93 ? 8.352 5.809 -0.718 1 98.62 93 TRP A CA 1
ATOM 710 C C . TRP A 1 93 ? 9.109 5.223 0.468 1 98.62 93 TRP A C 1
ATOM 712 O O . TRP A 1 93 ? 8.5 4.797 1.453 1 98.62 93 TRP A O 1
ATOM 722 N N . LYS A 1 94 ? 10.336 5.086 0.335 1 97.25 94 LYS A N 1
ATOM 723 C CA . LYS A 1 94 ? 11.289 4.703 1.371 1 97.25 94 LYS A CA 1
ATOM 724 C C . LYS A 1 94 ? 12.25 5.844 1.682 1 97.25 94 LYS A C 1
ATOM 726 O O . LYS A 1 94 ? 12.883 6.391 0.778 1 97.25 94 LYS A O 1
ATOM 731 N N . GLU A 1 95 ? 12.32 6.156 2.92 1 96.12 95 GLU A N 1
ATOM 732 C CA . GLU A 1 95 ? 13.195 7.242 3.355 1 96.12 95 GLU A CA 1
ATOM 733 C C . GLU A 1 95 ? 14.617 6.75 3.576 1 96.12 95 GLU A C 1
ATOM 735 O O . GLU A 1 95 ? 14.852 5.547 3.707 1 96.12 95 GLU A O 1
ATOM 740 N N . LYS A 1 96 ? 15.547 7.719 3.717 1 92 96 LYS A N 1
ATOM 741 C CA . LYS A 1 96 ? 16.953 7.406 3.979 1 92 96 LYS A CA 1
ATOM 742 C C . LYS A 1 96 ? 17.109 6.688 5.316 1 92 96 LYS A C 1
ATOM 744 O O . LYS A 1 96 ? 18 5.836 5.465 1 92 96 LYS A O 1
ATOM 749 N N . SER A 1 97 ? 16.297 7.016 6.277 1 90.19 97 SER A N 1
ATOM 750 C CA . SER A 1 97 ? 16.312 6.395 7.598 1 90.19 97 SER A CA 1
ATOM 751 C C . SER A 1 97 ? 15.992 4.906 7.512 1 90.19 97 SER A C 1
ATOM 753 O O . SER A 1 97 ? 16.219 4.16 8.469 1 90.19 97 SER A O 1
ATOM 755 N N . GLY A 1 98 ? 15.422 4.5 6.418 1 92 98 GLY A N 1
ATOM 756 C CA . GLY A 1 98 ? 14.93 3.139 6.262 1 92 98 GLY A CA 1
ATOM 757 C C . GLY A 1 98 ? 13.43 3.018 6.449 1 92 98 GLY A C 1
ATOM 758 O O . GLY A 1 98 ? 12.836 1.998 6.09 1 92 98 GLY A O 1
ATOM 759 N N . TYR A 1 99 ? 12.828 4.074 6.988 1 94.88 99 TYR A N 1
ATOM 760 C CA . TYR A 1 99 ? 11.383 4.074 7.148 1 94.88 99 TYR A CA 1
ATOM 761 C C . TYR A 1 99 ? 10.68 4.039 5.793 1 94.88 99 TYR A C 1
ATOM 763 O O . TYR A 1 99 ? 11.117 4.703 4.848 1 94.88 99 TYR A O 1
ATOM 771 N N . GLN A 1 100 ? 9.617 3.256 5.719 1 97.25 100 GLN A N 1
ATOM 772 C CA . GLN A 1 100 ? 8.867 3.102 4.477 1 97.25 100 GLN A CA 1
ATOM 773 C C . GLN A 1 100 ? 7.375 3.324 4.703 1 97.25 100 GLN A C 1
ATOM 775 O O . GLN A 1 100 ? 6.824 2.889 5.715 1 97.25 100 GLN A O 1
ATOM 780 N N . PHE A 1 101 ? 6.754 3.988 3.721 1 98.31 101 PHE A N 1
ATOM 781 C CA . PHE A 1 101 ? 5.344 4.336 3.828 1 98.31 101 PHE A CA 1
ATOM 782 C C . PHE A 1 101 ? 4.598 3.98 2.547 1 98.31 101 PHE A C 1
ATOM 784 O O . PHE A 1 101 ? 4.988 4.406 1.457 1 98.31 101 PHE A O 1
ATOM 791 N N . TYR A 1 102 ? 3.607 3.178 2.658 1 98.88 102 TYR A N 1
ATOM 792 C CA . TYR A 1 102 ? 2.715 2.764 1.58 1 98.88 102 TYR A CA 1
ATOM 793 C C . TYR A 1 102 ? 1.297 3.27 1.822 1 98.88 102 TYR A C 1
ATOM 795 O O . TYR A 1 102 ? 0.616 2.809 2.742 1 98.88 102 TYR A O 1
ATOM 803 N N . ASN A 1 103 ? 0.858 4.211 1.013 1 98.94 103 ASN A N 1
ATOM 804 C CA . ASN A 1 103 ? -0.312 5.023 1.323 1 98.94 103 ASN A CA 1
ATOM 805 C C . ASN A 1 103 ? -1.385 4.898 0.244 1 98.94 103 ASN A C 1
ATOM 807 O O . ASN A 1 103 ? -1.11 5.109 -0.938 1 98.94 103 ASN A O 1
ATOM 811 N N . VAL A 1 104 ? -2.549 4.512 0.644 1 99 104 VAL A N 1
ATOM 812 C CA . VAL A 1 104 ? -3.707 4.613 -0.238 1 99 104 VAL A CA 1
ATOM 813 C C . VAL A 1 104 ? -4.52 5.855 0.114 1 99 104 VAL A C 1
ATOM 815 O O . VAL A 1 104 ? -5.059 5.961 1.219 1 99 104 VAL A O 1
ATOM 818 N N . MET A 1 105 ? -4.527 6.773 -0.84 1 98.94 105 MET A N 1
ATOM 819 C CA . MET A 1 105 ? -5.297 8.008 -0.725 1 98.94 105 MET A CA 1
ATOM 820 C C . MET A 1 105 ? -6.641 7.883 -1.429 1 98.94 105 MET A C 1
ATOM 822 O O . MET A 1 105 ? -6.695 7.727 -2.65 1 98.94 105 MET A O 1
ATOM 826 N N . ASP A 1 106 ? -7.684 7.914 -0.682 1 98.69 106 ASP A N 1
ATOM 827 C CA . ASP A 1 106 ? -9 8.086 -1.289 1 98.69 106 ASP A CA 1
ATOM 828 C C . ASP A 1 106 ? -9.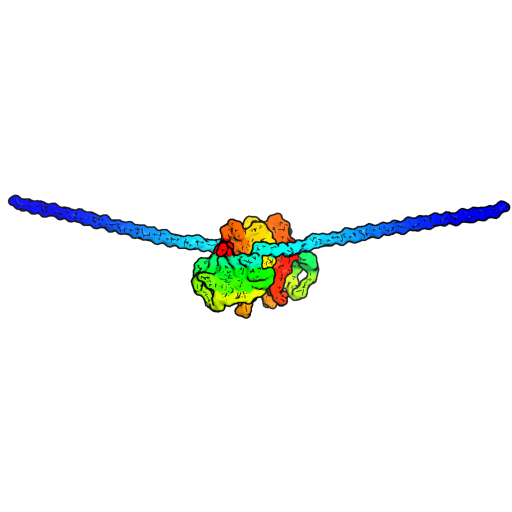398 9.555 -1.34 1 98.69 106 ASP A C 1
ATOM 830 O O . ASP A 1 106 ? -9.938 10.094 -0.367 1 98.69 106 ASP A O 1
ATOM 834 N N . LEU A 1 107 ? -9.203 10.164 -2.477 1 98.44 107 LEU A N 1
ATOM 835 C CA . LEU A 1 107 ? -9.383 11.609 -2.627 1 98.44 107 LEU A CA 1
ATOM 836 C C . LEU A 1 107 ? -10.867 11.961 -2.762 1 98.44 107 LEU A C 1
ATOM 838 O O . LEU A 1 107 ? -11.234 13.133 -2.705 1 98.44 107 LEU A O 1
ATOM 842 N N . ASN A 1 108 ? -11.695 10.953 -2.934 1 97.94 108 ASN A N 1
ATOM 843 C CA . ASN A 1 108 ? -13.141 11.156 -2.934 1 97.94 108 ASN A CA 1
ATOM 844 C C . ASN A 1 108 ? -13.68 11.367 -1.521 1 97.94 108 ASN A C 1
ATOM 846 O O . ASN A 1 108 ? -14.547 12.211 -1.301 1 97.94 108 ASN A O 1
ATOM 850 N N . THR A 1 109 ? -13.172 10.609 -0.602 1 97.62 109 THR A N 1
ATOM 851 C CA . THR A 1 109 ? -13.703 10.617 0.758 1 97.62 109 THR A CA 1
ATOM 852 C C . THR A 1 109 ? -12.766 11.359 1.701 1 97.62 109 THR A C 1
ATOM 854 O O . THR A 1 109 ? -13.156 11.734 2.811 1 97.62 109 THR A O 1
ATOM 857 N N . GLY A 1 110 ? -11.531 11.5 1.307 1 98.44 110 GLY A N 1
ATOM 858 C CA . GLY A 1 110 ? -10.523 12.094 2.166 1 98.44 110 GLY A CA 1
ATOM 859 C C . GLY A 1 110 ? -9.852 11.086 3.084 1 98.44 110 GLY A C 1
ATOM 860 O O . GLY A 1 110 ? -9.008 11.453 3.906 1 98.44 110 GLY A O 1
ATOM 861 N N . LYS A 1 111 ? -10.188 9.836 2.947 1 98.69 111 LYS A N 1
ATOM 862 C CA . LYS A 1 111 ? -9.602 8.797 3.797 1 98.69 111 LYS A CA 1
ATOM 863 C C . LYS A 1 111 ? -8.172 8.469 3.357 1 98.69 111 LYS A C 1
ATOM 865 O O . LYS A 1 111 ? -7.902 8.344 2.162 1 98.69 111 LYS A O 1
ATOM 870 N N . LEU A 1 112 ? -7.305 8.398 4.336 1 98.88 112 LEU A N 1
ATOM 871 C CA . LEU A 1 112 ? -5.918 8 4.145 1 98.88 112 LEU A CA 1
ATOM 872 C C . LEU A 1 112 ? -5.602 6.734 4.938 1 98.88 112 LEU A C 1
ATOM 874 O O . LEU A 1 112 ? -5.855 6.672 6.141 1 98.88 112 LEU A O 1
ATOM 878 N N . THR A 1 113 ? -5.133 5.719 4.285 1 98.94 113 THR A N 1
ATOM 879 C CA . THR A 1 113 ? -4.684 4.488 4.918 1 98.94 113 THR A CA 1
ATOM 880 C C . THR A 1 113 ? -3.207 4.234 4.617 1 98.94 113 THR A C 1
ATOM 882 O O . THR A 1 113 ? -2.816 4.098 3.457 1 98.94 113 THR A O 1
ATOM 885 N N . THR A 1 114 ? -2.393 4.207 5.617 1 98.81 114 THR A N 1
ATOM 886 C CA . THR A 1 114 ? -0.962 3.959 5.48 1 98.81 114 THR A CA 1
ATOM 887 C C . THR A 1 114 ? -0.58 2.629 6.121 1 98.81 114 THR A C 1
ATOM 889 O O . THR A 1 114 ? -0.856 2.398 7.301 1 98.81 114 THR A O 1
ATOM 892 N N . HIS A 1 115 ? -0.098 1.693 5.352 1 98.88 115 HIS A N 1
ATOM 893 C CA . HIS A 1 115 ? 0.737 0.626 5.891 1 98.88 115 HIS A CA 1
ATOM 894 C C . HIS A 1 115 ? 2.207 1.034 5.914 1 98.88 115 HIS A C 1
ATOM 896 O O . HIS A 1 115 ? 2.791 1.321 4.867 1 98.88 115 HIS A O 1
ATOM 902 N N . ALA A 1 116 ? 2.754 1.067 7.109 1 97.75 116 ALA A N 1
ATOM 903 C CA . ALA A 1 116 ? 4.121 1.555 7.262 1 97.75 116 ALA A CA 1
ATOM 904 C C . ALA A 1 116 ? 5.043 0.452 7.777 1 97.75 116 ALA A C 1
ATOM 906 O O . ALA A 1 116 ? 4.586 -0.492 8.43 1 97.75 116 ALA A O 1
ATOM 907 N N . ASN A 1 117 ? 6.273 0.497 7.391 1 96.56 117 ASN A N 1
ATOM 908 C CA . ASN A 1 117 ? 7.359 -0.211 8.062 1 96.56 117 ASN A CA 1
ATOM 909 C C . ASN A 1 117 ? 8.391 0.758 8.633 1 96.56 117 ASN A C 1
ATOM 911 O O . ASN A 1 117 ? 9.312 1.178 7.934 1 96.56 117 ASN A O 1
ATOM 915 N N . ALA A 1 118 ? 8.203 1.216 9.859 1 91 118 ALA A N 1
ATOM 916 C CA . ALA A 1 118 ? 9.047 2.082 10.68 1 91 118 ALA A CA 1
ATOM 917 C C . ALA A 1 118 ? 9.328 1.443 12.039 1 91 118 ALA A C 1
ATOM 919 O O . ALA A 1 118 ? 8.781 1.864 13.055 1 91 118 ALA A O 1
ATOM 920 N N . ASP A 1 119 ? 10.266 0.556 12.141 1 86.94 119 ASP A N 1
ATOM 921 C CA . ASP A 1 119 ? 10.547 -0.266 13.312 1 86.94 119 ASP A CA 1
ATOM 922 C C . ASP A 1 119 ? 9.461 -1.31 13.523 1 86.94 119 ASP A C 1
ATOM 924 O O . ASP A 1 119 ? 8.961 -1.478 14.641 1 86.94 119 ASP A O 1
ATOM 928 N N . GLY A 1 120 ? 9.016 -1.827 12.453 1 92.12 120 GLY A N 1
ATOM 929 C CA . GLY A 1 120 ? 7.953 -2.816 12.391 1 92.12 120 GLY A CA 1
ATOM 930 C C . GLY A 1 120 ? 6.766 -2.369 11.555 1 92.12 120 GLY A C 1
ATOM 931 O O . GLY A 1 120 ? 6.625 -1.183 11.258 1 92.12 120 GLY A O 1
ATOM 932 N N . LEU A 1 121 ? 5.973 -3.357 11.227 1 95.88 121 LEU A N 1
ATOM 933 C CA . LEU A 1 121 ? 4.797 -3.076 10.414 1 95.88 121 LEU A CA 1
ATOM 934 C C . LEU A 1 121 ? 3.688 -2.459 11.258 1 95.88 121 LEU A C 1
ATOM 936 O O . LEU A 1 121 ? 3.457 -2.885 12.391 1 95.88 121 LEU A O 1
ATOM 940 N N . SER A 1 122 ? 3.09 -1.454 10.742 1 97.31 122 SER A N 1
ATOM 941 C CA . SER A 1 122 ? 1.979 -0.814 11.438 1 97.31 122 SER A CA 1
ATOM 942 C C . SER A 1 122 ? 0.989 -0.198 10.453 1 97.31 122 SER A C 1
ATOM 944 O O . SER A 1 122 ? 1.325 0.039 9.289 1 97.31 122 SER A O 1
ATOM 946 N N . ILE A 1 123 ? -0.219 -0.035 10.953 1 98.19 123 ILE A N 1
ATOM 947 C CA . ILE A 1 123 ? -1.245 0.688 10.211 1 98.19 123 ILE A CA 1
ATOM 948 C C . ILE A 1 123 ? -1.452 2.07 10.828 1 98.19 123 ILE A C 1
ATOM 950 O O . ILE A 1 123 ? -1.667 2.191 12.039 1 98.19 123 ILE A O 1
ATOM 954 N N . ASN A 1 124 ? -1.319 3.123 10.008 1 97.19 124 ASN A N 1
ATOM 955 C CA . ASN A 1 124 ? -1.678 4.48 10.398 1 97.19 124 ASN A CA 1
ATOM 956 C C . ASN A 1 124 ? -2.852 5.012 9.586 1 97.19 124 ASN A C 1
ATOM 958 O O . ASN A 1 124 ? -2.748 5.156 8.367 1 97.19 124 ASN A O 1
ATOM 962 N N . MET A 1 125 ? -3.938 5.27 10.258 1 98.56 125 MET A N 1
ATOM 963 C CA . MET A 1 125 ? -5.094 5.863 9.602 1 98.56 125 MET A CA 1
ATOM 964 C C . MET A 1 125 ? -5.062 7.387 9.711 1 98.56 125 MET A C 1
ATOM 966 O O . MET A 1 125 ? -4.645 7.93 10.734 1 98.56 125 MET A O 1
ATOM 970 N N . GLY A 1 126 ? -5.473 8.047 8.633 1 98.5 126 GLY A N 1
ATOM 971 C CA . GLY A 1 126 ? -5.527 9.5 8.648 1 98.5 126 GLY A CA 1
ATOM 972 C C . GLY A 1 126 ? -6.477 10.078 7.617 1 98.5 126 GLY A C 1
ATOM 973 O O . GLY A 1 126 ? -7.363 9.383 7.125 1 98.5 126 GLY A O 1
ATOM 974 N N . LYS A 1 127 ? -6.375 11.367 7.441 1 98.62 127 LYS A N 1
ATOM 975 C CA . LYS A 1 127 ? -7.105 12.117 6.422 1 98.62 127 LYS A CA 1
ATOM 976 C C . LYS A 1 127 ? -6.148 12.734 5.406 1 98.62 127 LYS A C 1
ATOM 978 O O . LYS A 1 127 ? -5.074 13.219 5.773 1 98.62 127 LYS A O 1
ATOM 983 N N . VAL A 1 128 ? -6.547 12.695 4.172 1 98.81 128 VAL A N 1
ATOM 984 C CA . VAL A 1 128 ? -5.766 13.328 3.119 1 98.81 128 VAL A CA 1
ATOM 985 C C . VAL A 1 128 ? -6.574 14.461 2.484 1 98.81 128 VAL A C 1
ATOM 987 O O . VAL A 1 128 ? -7.762 14.289 2.188 1 98.81 128 VAL A O 1
ATOM 990 N N . THR A 1 129 ? -5.949 15.594 2.326 1 98.56 129 THR A N 1
ATOM 991 C CA . THR A 1 129 ? -6.566 16.734 1.663 1 98.56 129 THR A CA 1
ATOM 992 C C . THR A 1 129 ? -5.586 17.391 0.689 1 98.56 129 THR A C 1
ATOM 994 O O . THR A 1 129 ? -4.387 17.469 0.961 1 98.56 129 THR A O 1
ATOM 997 N N . LEU A 1 130 ? -6.098 17.75 -0.521 1 98.5 130 LEU A N 1
ATOM 998 C CA . LEU A 1 130 ? -5.309 18.531 -1.474 1 98.5 130 LEU A CA 1
ATOM 999 C C . LEU A 1 130 ? -5.137 19.969 -0.999 1 98.5 130 LEU A C 1
ATOM 1001 O O . LEU A 1 130 ? -6.121 20.641 -0.686 1 98.5 130 LEU A O 1
ATOM 1005 N N . LYS A 1 131 ? -3.865 20.375 -0.89 1 97.25 131 LYS A N 1
ATOM 1006 C CA . LYS A 1 131 ? -3.623 21.75 -0.503 1 97.25 131 LYS A CA 1
ATOM 1007 C C . LYS A 1 131 ? -3.684 22.688 -1.714 1 97.25 131 LYS A C 1
ATOM 1009 O O . LYS A 1 131 ? -3.178 22.344 -2.787 1 97.25 131 LYS A O 1
ATOM 1014 N N . LYS A 1 132 ? -4.43 23.812 -1.677 1 84.5 132 LYS A N 1
ATOM 1015 C CA . LYS A 1 132 ? -4.633 24.828 -2.715 1 84.5 132 LYS A CA 1
ATOM 1016 C C . LYS A 1 132 ? -3.451 25.781 -2.787 1 84.5 132 LYS A C 1
ATOM 1018 O O . LYS A 1 132 ? -2.783 26.031 -1.781 1 84.5 132 LYS A O 1
ATOM 1023 N N . MET B 1 1 ? -43.156 45.719 68.375 1 31.64 1 MET B N 1
ATOM 1024 C CA . MET B 1 1 ? -43.25 45.594 66.875 1 31.64 1 MET B CA 1
ATOM 1025 C C . MET B 1 1 ? -42 44.906 66.375 1 31.64 1 MET B C 1
ATOM 1027 O O . MET B 1 1 ? -40.906 45.5 66.312 1 31.64 1 MET B O 1
ATOM 1031 N N . LYS B 1 2 ? -41.781 43.625 66.875 1 39.03 2 LYS B N 1
ATOM 1032 C CA . LYS B 1 2 ? -40.656 42.75 66.562 1 39.03 2 LYS B CA 1
ATOM 1033 C C . LYS B 1 2 ? -40.562 42.5 65.062 1 39.03 2 LYS B C 1
ATOM 1035 O O . LYS B 1 2 ? -41.5 42.031 64.438 1 39.03 2 LYS B O 1
ATOM 1040 N N . GLY B 1 3 ? -39.906 43.406 64.375 1 31.08 3 GLY B N 1
ATOM 1041 C CA . GLY B 1 3 ? -39.719 43.344 62.906 1 31.08 3 GLY B CA 1
ATOM 1042 C C . GLY B 1 3 ? -39.125 42.031 62.438 1 31.08 3 GLY B C 1
ATOM 1043 O O . GLY B 1 3 ? -38.219 41.5 63.0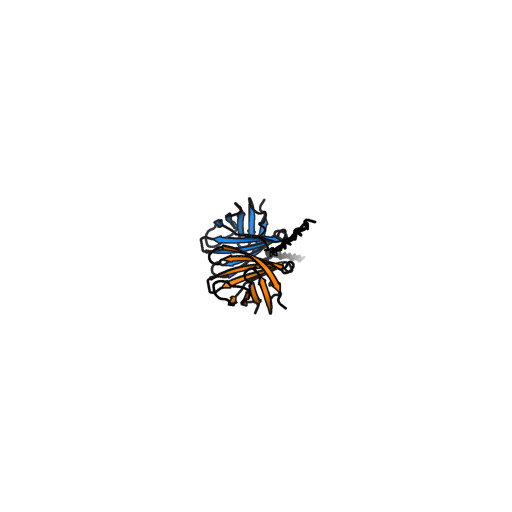62 1 31.08 3 GLY B O 1
ATOM 1044 N N . ILE B 1 4 ? -39.906 41.156 61.844 1 37.53 4 ILE B N 1
ATOM 1045 C CA . ILE B 1 4 ? -39.656 39.906 61.188 1 37.53 4 ILE B CA 1
ATOM 1046 C C . ILE B 1 4 ? -38.625 40.094 60.094 1 37.53 4 ILE B C 1
ATOM 1048 O O . ILE B 1 4 ? -38.781 40.906 59.188 1 37.53 4 ILE B O 1
ATOM 1052 N N . MET B 1 5 ? -37.344 40 60.469 1 30.28 5 MET B N 1
ATOM 1053 C CA . MET B 1 5 ? -36.219 40.031 59.531 1 30.28 5 MET B CA 1
ATOM 1054 C C . MET B 1 5 ? -36.375 38.938 58.469 1 30.28 5 MET B C 1
ATOM 1056 O O . MET B 1 5 ? -36.531 37.75 58.781 1 30.28 5 MET B O 1
ATOM 1060 N N . ARG B 1 6 ? -37.125 39.219 57.312 1 31.3 6 ARG B N 1
ATOM 1061 C CA . ARG B 1 6 ? -37.25 38.375 56.156 1 31.3 6 ARG B CA 1
ATOM 1062 C C . ARG B 1 6 ? -35.875 37.938 55.625 1 31.3 6 ARG B C 1
ATOM 1064 O O . ARG B 1 6 ? -35 38.781 55.375 1 31.3 6 ARG B O 1
ATOM 1071 N N . ILE B 1 7 ? -35.344 36.875 56.062 1 30.23 7 ILE B N 1
ATOM 1072 C CA . ILE B 1 7 ? -34.156 36.219 55.562 1 30.23 7 ILE B CA 1
ATOM 1073 C C . ILE B 1 7 ? -34.344 35.906 54.062 1 30.23 7 ILE B C 1
ATOM 1075 O O . ILE B 1 7 ? -35.281 35.219 53.688 1 30.23 7 ILE B O 1
ATOM 1079 N N . ALA B 1 8 ? -34.125 36.875 53.125 1 30.08 8 ALA B N 1
ATOM 1080 C CA . ALA B 1 8 ? -34.125 36.594 51.719 1 30.08 8 ALA B CA 1
ATOM 1081 C C . ALA B 1 8 ? -33.125 35.469 51.375 1 30.08 8 ALA B C 1
ATOM 1083 O O . ALA B 1 8 ? -31.938 35.594 51.688 1 30.08 8 ALA B O 1
ATOM 1084 N N . ALA B 1 9 ? -33.531 34.219 51.344 1 30.06 9 ALA B N 1
ATOM 1085 C CA . ALA B 1 9 ? -32.781 33.062 50.875 1 30.06 9 ALA B CA 1
ATOM 1086 C C . ALA B 1 9 ? -32.281 33.312 49.438 1 30.06 9 ALA B C 1
ATOM 1088 O O . ALA B 1 9 ? -33.094 33.5 48.531 1 30.06 9 ALA B O 1
ATOM 1089 N N . VAL B 1 10 ? -31.188 34.094 49.219 1 30.98 10 VAL B N 1
ATOM 1090 C CA . VAL B 1 10 ? -30.609 34.156 47.875 1 30.98 10 VAL B CA 1
ATOM 1091 C C . VAL B 1 10 ? -30.297 32.75 47.375 1 30.98 10 VAL B C 1
ATOM 1093 O O . VAL B 1 10 ? -29.547 32 48 1 30.98 10 VAL B O 1
ATOM 1096 N N . ILE B 1 11 ? -31.234 32.062 46.688 1 28.52 11 ILE B N 1
ATOM 1097 C CA . ILE B 1 11 ? -30.984 30.844 45.969 1 28.52 11 ILE B CA 1
ATOM 1098 C C . ILE B 1 11 ? -29.859 31.047 44.969 1 28.52 11 ILE B C 1
ATOM 1100 O O . ILE B 1 11 ? -29.969 31.891 44.062 1 28.52 11 ILE B O 1
ATOM 1104 N N . VAL B 1 12 ? -28.578 30.984 45.344 1 31.72 12 VAL B N 1
ATOM 1105 C CA . VAL B 1 12 ? -27.469 30.938 44.406 1 31.72 12 VAL B CA 1
ATOM 1106 C C . VAL B 1 12 ? -27.688 29.797 43.406 1 31.72 12 VAL B C 1
ATOM 1108 O O . VAL B 1 12 ? -27.766 28.625 43.812 1 31.72 12 VAL B O 1
ATOM 1111 N N . VAL B 1 13 ? -28.453 29.984 42.375 1 34.69 13 VAL B N 1
ATOM 1112 C CA . VAL B 1 13 ? -28.5 29.062 41.25 1 34.69 13 VAL B CA 1
ATOM 1113 C C . VAL B 1 13 ? -27.078 28.734 40.781 1 34.69 13 VAL B C 1
ATOM 1115 O O . VAL B 1 13 ? -26.328 29.641 40.344 1 34.69 13 VAL B O 1
ATOM 1118 N N . SER B 1 14 ? -26.375 27.828 41.469 1 36.69 14 SER B N 1
ATOM 1119 C CA . SER B 1 14 ? -25.156 27.297 40.844 1 36.69 14 SER B CA 1
ATOM 1120 C C . SER B 1 14 ? -25.391 26.906 39.406 1 36.69 14 SER B C 1
ATOM 1122 O O . SER B 1 14 ? -26.234 26.062 39.125 1 36.69 14 SER B O 1
ATOM 1124 N N . LEU B 1 15 ? -25.406 27.859 38.5 1 38.09 15 LEU B N 1
ATOM 1125 C CA . LEU B 1 15 ? -25.312 27.469 37.094 1 38.09 15 LEU B CA 1
ATOM 1126 C C . LEU B 1 15 ? -24.172 26.469 36.875 1 38.09 15 LEU B C 1
ATOM 1128 O O . LEU B 1 15 ? -23 26.812 37.031 1 38.09 15 LEU B O 1
ATOM 1132 N N . LEU B 1 16 ? -24.344 25.219 37.344 1 38.84 16 LEU B N 1
ATOM 1133 C CA . LEU B 1 16 ? -23.469 24.172 36.812 1 38.84 16 LEU B CA 1
ATOM 1134 C C . LEU B 1 16 ? -23.281 24.344 35.312 1 38.84 16 LEU B C 1
ATOM 1136 O O . LEU B 1 16 ? -24.234 24.188 34.531 1 38.84 16 LEU B O 1
ATOM 1140 N N . LEU B 1 17 ? -22.531 25.359 34.938 1 38.47 17 LEU B N 1
ATOM 1141 C CA . LEU B 1 17 ? -22.031 25.281 33.562 1 38.47 17 LEU B CA 1
ATOM 1142 C C . LEU B 1 17 ? -21.562 23.859 33.25 1 38.47 17 LEU B C 1
ATOM 1144 O O . LEU B 1 17 ? -20.609 23.359 33.844 1 38.47 17 LEU B O 1
ATOM 1148 N N . LEU B 1 18 ? -22.531 22.953 33.094 1 39.47 18 LEU B N 1
ATOM 1149 C CA . LEU B 1 18 ? -22.156 21.781 32.312 1 39.47 18 LEU B CA 1
ATOM 1150 C C . LEU B 1 18 ? -21.234 22.172 31.156 1 39.47 18 LEU B C 1
ATOM 1152 O O . LEU B 1 18 ? -21.672 22.781 30.188 1 39.47 18 LEU B O 1
ATOM 1156 N N . THR B 1 19 ? -20.062 22.625 31.453 1 38.25 19 THR B N 1
ATOM 1157 C CA . THR B 1 19 ? -19.062 22.516 30.391 1 38.25 19 THR B CA 1
ATOM 1158 C C . THR B 1 19 ? -19.172 21.172 29.688 1 38.25 19 THR B C 1
ATOM 1160 O O . THR B 1 19 ? -18.859 20.141 30.266 1 38.25 19 THR B O 1
ATOM 1163 N N . THR B 1 20 ? -20.328 20.812 29.031 1 41.88 20 THR B N 1
ATOM 1164 C CA . THR B 1 20 ? -20.141 19.781 28.016 1 41.88 20 THR B CA 1
ATOM 1165 C C . THR B 1 20 ? -18.781 19.922 27.344 1 41.88 20 THR B C 1
ATOM 1167 O O . THR B 1 20 ? -18.5 20.938 26.688 1 41.88 20 THR B O 1
ATOM 1170 N N . ASP B 1 21 ? -17.703 19.75 28.062 1 40.28 21 ASP B N 1
ATOM 1171 C CA . ASP B 1 21 ? -16.578 19.344 27.219 1 40.28 21 ASP B CA 1
ATOM 1172 C C . ASP B 1 21 ? -17.078 18.578 25.984 1 40.28 21 ASP B C 1
ATOM 1174 O O . ASP B 1 21 ? -17.359 17.391 26.047 1 40.28 21 ASP B O 1
ATOM 1178 N N . LEU B 1 22 ? -17.969 19.031 25.188 1 41.25 22 LEU B N 1
ATOM 1179 C CA . LEU B 1 22 ? -17.906 18.5 23.828 1 41.25 22 LEU B CA 1
ATOM 1180 C C . LEU B 1 22 ? -16.469 18.156 23.438 1 41.25 22 LEU B C 1
ATOM 1182 O O . LEU B 1 22 ? -15.703 19.047 23.062 1 41.25 22 LEU B O 1
ATOM 1186 N N . MET B 1 23 ? -15.758 17.547 24.312 1 39.5 23 MET B N 1
ATOM 1187 C CA . MET B 1 23 ? -14.586 16.906 23.719 1 39.5 23 MET B CA 1
ATOM 1188 C C . MET B 1 23 ? -14.836 16.547 22.266 1 39.5 23 MET B C 1
ATOM 1190 O O . MET B 1 23 ? -15.742 15.766 21.953 1 39.5 23 MET B O 1
ATOM 1194 N N . ALA B 1 24 ? -14.812 17.469 21.391 1 39.84 24 ALA B N 1
ATOM 1195 C CA . ALA B 1 24 ? -14.656 17.109 19.969 1 39.84 24 ALA B CA 1
ATOM 1196 C C . ALA B 1 24 ? -14.008 15.742 19.828 1 39.84 24 ALA B C 1
ATOM 1198 O O . ALA B 1 24 ? -12.844 15.547 20.203 1 39.84 24 ALA B O 1
ATOM 1199 N N . GLU B 1 25 ? -14.602 14.625 20.219 1 42.94 25 GLU B N 1
ATOM 1200 C CA . GLU B 1 25 ? -14.078 13.344 19.75 1 42.94 25 GLU B CA 1
ATOM 1201 C C . GLU B 1 25 ? -13.398 13.484 18.391 1 42.94 25 GLU B C 1
ATOM 1203 O O . GLU B 1 25 ? -14.047 13.852 17.406 1 42.94 25 GLU B O 1
ATOM 1208 N N . GLU B 1 26 ? -12.32 14.102 18.312 1 49.41 26 GLU B N 1
ATOM 1209 C CA . GLU B 1 26 ? -11.602 14.055 17.047 1 49.41 26 GLU B CA 1
ATOM 1210 C C . GLU B 1 26 ? -11.867 12.742 16.312 1 49.41 26 GLU B C 1
ATOM 1212 O O . GLU B 1 26 ? -11.625 11.656 16.859 1 49.41 26 GLU B O 1
ATOM 1217 N N . SER B 1 27 ? -13.031 12.633 15.758 1 55.88 27 SER B N 1
ATOM 1218 C CA . SER B 1 27 ? -13.43 11.5 14.938 1 55.88 27 SER B CA 1
ATOM 1219 C C . SER B 1 27 ? -12.227 10.836 14.281 1 55.88 27 SER B C 1
ATOM 1221 O O . SER B 1 27 ? -11.633 11.391 13.359 1 55.88 27 SER B O 1
ATOM 1223 N N . LYS B 1 28 ? -11.398 10.07 15.117 1 77.06 28 LYS B N 1
ATOM 1224 C CA . LYS B 1 28 ? -10.281 9.281 14.617 1 77.06 28 LYS B CA 1
ATOM 1225 C C . LYS B 1 28 ? -10.734 8.281 13.562 1 77.06 28 LYS B C 1
ATOM 1227 O O . LYS B 1 28 ? -11.734 7.586 13.75 1 77.06 28 LYS B O 1
ATOM 1232 N N . VAL B 1 29 ? -10.312 8.445 12.336 1 89.25 29 VAL B N 1
ATOM 1233 C CA . VAL B 1 29 ? -10.539 7.449 11.297 1 89.25 29 VAL B CA 1
ATOM 1234 C C . VAL B 1 29 ? -9.984 6.102 11.742 1 89.25 29 VAL B C 1
ATOM 1236 O O . VAL B 1 29 ? -8.828 6.012 12.164 1 89.25 29 VAL B O 1
ATOM 1239 N N . GLU B 1 30 ? -10.867 5.172 11.852 1 95.25 30 GLU B N 1
ATOM 1240 C CA . GLU B 1 30 ? -10.445 3.852 12.312 1 95.25 30 GLU B CA 1
ATOM 1241 C C . GLU B 1 30 ? -10.258 2.895 11.141 1 95.25 30 GLU B C 1
ATOM 1243 O O . GLU B 1 30 ? -10.93 3.012 10.117 1 95.25 30 GLU B O 1
ATOM 1248 N N . ASN B 1 31 ? -9.352 1.962 11.383 1 98.38 31 ASN B N 1
ATOM 1249 C CA . ASN B 1 31 ? -9.156 0.895 10.406 1 98.38 31 ASN B CA 1
ATOM 1250 C C . ASN B 1 31 ? -10.328 -0.083 10.406 1 98.38 31 ASN B C 1
ATOM 1252 O O . ASN B 1 31 ? -10.734 -0.573 11.469 1 98.38 31 ASN B O 1
ATOM 1256 N N . ILE B 1 32 ? -10.891 -0.35 9.25 1 97.56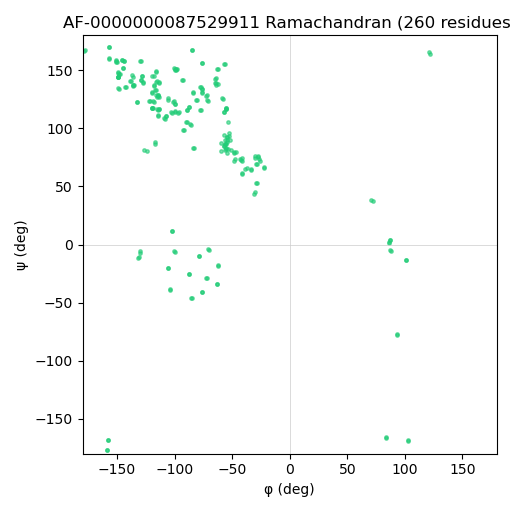 32 ILE B N 1
ATOM 1257 C CA . ILE B 1 32 ? -11.898 -1.394 9.094 1 97.56 32 ILE B CA 1
ATOM 1258 C C . ILE B 1 32 ? -11.25 -2.656 8.531 1 97.56 32 ILE B C 1
ATOM 1260 O O . ILE B 1 32 ? -10.625 -2.621 7.469 1 97.56 32 ILE B O 1
ATOM 1264 N N . THR B 1 33 ? -11.328 -3.748 9.219 1 97.81 33 THR B N 1
ATOM 1265 C CA . THR B 1 33 ? -10.773 -5.016 8.766 1 97.81 33 THR B CA 1
ATOM 1266 C C . THR B 1 33 ? -11.664 -5.645 7.695 1 97.81 33 THR B C 1
ATOM 1268 O O . THR B 1 33 ? -12.883 -5.746 7.875 1 97.81 33 THR B O 1
ATOM 1271 N N . PRO B 1 34 ? -11.062 -6.047 6.605 1 98.62 34 PRO B N 1
ATOM 1272 C CA . PRO B 1 34 ? -11.875 -6.691 5.57 1 98.62 34 PRO B CA 1
ATOM 1273 C C . PRO B 1 34 ? -12.242 -8.133 5.922 1 98.62 34 PRO B C 1
ATOM 1275 O O . PRO B 1 34 ? -11.578 -8.758 6.754 1 98.62 34 PRO B O 1
ATOM 1278 N N . ASP B 1 35 ? -13.32 -8.609 5.34 1 98.19 35 ASP B N 1
ATOM 1279 C CA . ASP B 1 35 ? -13.758 -9.992 5.504 1 98.19 35 ASP B CA 1
ATOM 1280 C C . ASP B 1 35 ? -13.023 -10.922 4.539 1 98.19 35 ASP B C 1
ATOM 1282 O O . ASP B 1 35 ? -13.555 -11.273 3.486 1 98.19 35 ASP B O 1
ATOM 1286 N N . ILE B 1 36 ? -11.82 -11.32 4.977 1 98.75 36 ILE B N 1
ATOM 1287 C CA . ILE B 1 36 ? -11.008 -12.078 4.031 1 98.75 36 ILE B CA 1
ATOM 1288 C C . ILE B 1 36 ? -10.492 -13.352 4.703 1 98.75 36 ILE B C 1
ATOM 1290 O O . ILE B 1 36 ? -9.906 -14.211 4.043 1 98.75 36 ILE B O 1
ATOM 1294 N N . VAL B 1 37 ? -10.695 -13.523 5.996 1 98.75 37 VAL B N 1
ATOM 1295 C CA . VAL B 1 37 ? -10.156 -14.672 6.715 1 98.75 37 VAL B CA 1
ATOM 1296 C C . VAL B 1 37 ? -10.758 -15.961 6.16 1 98.75 37 VAL B C 1
ATOM 1298 O O . VAL B 1 37 ? -11.969 -16.031 5.91 1 98.75 37 VAL B O 1
ATOM 1301 N N . GLY B 1 38 ? -9.922 -16.938 6.008 1 98.75 38 GLY B N 1
ATOM 1302 C CA . GLY B 1 38 ? -10.359 -18.25 5.527 1 98.75 38 GLY B CA 1
ATOM 1303 C C . GLY B 1 38 ? -10.375 -18.344 4.016 1 98.75 38 GLY B C 1
ATOM 1304 O O . GLY B 1 38 ? -10.617 -19.422 3.465 1 98.75 38 GLY B O 1
ATOM 1305 N N . LYS B 1 39 ? -10.125 -17.344 3.311 1 98.88 39 LYS B N 1
ATOM 1306 C CA . LYS B 1 39 ? -10.188 -17.297 1.853 1 98.88 39 LYS B CA 1
ATOM 1307 C C . LYS B 1 39 ? -8.797 -17.438 1.242 1 98.88 39 LYS B C 1
ATOM 1309 O O . LYS B 1 39 ? -7.793 -17.094 1.885 1 98.88 39 LYS B O 1
ATOM 1314 N N . THR B 1 40 ? -8.711 -17.984 0.08 1 98.94 40 THR B N 1
ATOM 1315 C CA . THR B 1 40 ? -7.496 -18.047 -0.727 1 98.94 40 THR B CA 1
ATOM 1316 C C . THR B 1 40 ? -7.648 -17.234 -2.008 1 98.94 40 THR B C 1
ATOM 1318 O O . THR B 1 40 ? -8.641 -17.375 -2.725 1 98.94 40 THR B O 1
ATOM 1321 N N . TYR B 1 41 ? -6.738 -16.406 -2.258 1 98.94 41 TYR B N 1
ATOM 1322 C CA . TYR B 1 41 ? -6.699 -15.594 -3.465 1 98.94 41 TYR B CA 1
ATOM 1323 C C . TYR B 1 41 ? -5.516 -15.984 -4.348 1 98.94 41 TYR B C 1
ATOM 1325 O O . TYR B 1 41 ? -4.422 -16.25 -3.846 1 98.94 41 TYR B O 1
ATOM 1333 N N . LEU B 1 42 ? -5.707 -16.031 -5.625 1 98.88 42 LEU B N 1
ATOM 1334 C CA . LEU B 1 42 ? -4.613 -16.141 -6.586 1 98.88 42 LEU B CA 1
ATOM 1335 C C . LEU B 1 42 ? -4.102 -14.766 -6.996 1 98.88 42 LEU B C 1
ATOM 1337 O O . LEU B 1 42 ? -4.859 -13.953 -7.523 1 98.88 42 LEU B O 1
ATOM 1341 N N . PHE B 1 43 ? -2.896 -14.539 -6.652 1 98.75 43 PHE B N 1
ATOM 1342 C CA . PHE B 1 43 ? -2.166 -13.406 -7.199 1 98.75 43 PHE B CA 1
ATOM 1343 C C . PHE B 1 43 ? -1.435 -13.797 -8.477 1 98.75 43 PHE B C 1
ATOM 1345 O O . PHE B 1 43 ? -0.398 -14.469 -8.43 1 98.75 43 PHE B O 1
ATOM 1352 N N . ASP B 1 44 ? -1.952 -13.367 -9.617 1 98.38 44 ASP B N 1
ATOM 1353 C CA . ASP B 1 44 ? -1.429 -13.758 -10.922 1 98.38 44 ASP B CA 1
ATOM 1354 C C . ASP B 1 44 ? -0.69 -12.594 -11.586 1 98.38 44 ASP B C 1
ATOM 1356 O O . ASP B 1 44 ? -1.312 -11.617 -12.016 1 98.38 44 ASP B O 1
ATOM 1360 N N . TYR B 1 45 ? 0.622 -12.727 -11.688 1 96.88 45 TYR B N 1
ATOM 1361 C CA . TYR B 1 45 ? 1.452 -11.672 -12.258 1 96.88 45 TYR B CA 1
ATOM 1362 C C . TYR B 1 45 ? 1.854 -12 -13.688 1 96.88 45 TYR B C 1
ATOM 1364 O O . TYR B 1 45 ? 2.721 -11.336 -14.266 1 96.88 45 TYR B O 1
ATOM 1372 N N . GLY B 1 46 ? 1.292 -12.961 -14.305 1 95.5 46 GLY B N 1
ATOM 1373 C CA . GLY B 1 46 ? 1.611 -13.398 -15.648 1 95.5 46 GLY B CA 1
ATOM 1374 C C . GLY B 1 46 ? 2.633 -14.516 -15.688 1 95.5 46 GLY B C 1
ATOM 1375 O O . GLY B 1 46 ? 2.268 -15.695 -15.734 1 95.5 46 GLY B O 1
ATOM 1376 N N . GLU B 1 47 ? 3.93 -14.219 -15.508 1 94.38 47 GLU B N 1
ATOM 1377 C CA . GLU B 1 47 ? 5.012 -15.195 -15.57 1 94.38 47 GLU B CA 1
ATOM 1378 C C . GLU B 1 47 ? 4.996 -16.109 -14.344 1 94.38 47 GLU B C 1
ATOM 1380 O O . GLU B 1 47 ? 5.445 -17.25 -14.414 1 94.38 47 GLU B O 1
ATOM 1385 N N . TYR B 1 48 ? 4.523 -15.594 -13.305 1 96.25 48 TYR B N 1
ATOM 1386 C CA . TYR B 1 48 ? 4.371 -16.359 -12.078 1 96.25 48 TYR B CA 1
ATOM 1387 C C . TYR B 1 48 ? 3.109 -15.945 -11.328 1 96.25 48 TYR B C 1
ATOM 1389 O O . TYR B 1 48 ? 2.568 -14.859 -11.562 1 96.25 48 TYR B O 1
ATOM 1397 N N . ALA B 1 49 ? 2.648 -16.906 -10.445 1 98.06 49 ALA B N 1
ATOM 1398 C CA . ALA B 1 49 ? 1.467 -16.641 -9.625 1 98.06 49 ALA B CA 1
ATOM 1399 C C . ALA B 1 49 ? 1.604 -17.281 -8.25 1 98.06 49 ALA B C 1
ATOM 1401 O O . ALA B 1 49 ? 2.26 -18.328 -8.102 1 98.06 49 ALA B O 1
ATOM 1402 N N . TYR B 1 50 ? 0.954 -16.688 -7.262 1 98.38 50 TYR B N 1
ATOM 1403 C CA . TYR B 1 50 ? 0.959 -17.203 -5.895 1 98.38 50 TYR B CA 1
ATOM 1404 C C . TYR B 1 50 ? -0.461 -17.359 -5.367 1 98.38 50 TYR B C 1
ATOM 1406 O O . TYR B 1 50 ? -1.32 -16.516 -5.609 1 98.38 50 TYR B O 1
ATOM 1414 N N . ASP B 1 51 ? -0.678 -18.453 -4.672 1 98.88 51 ASP B N 1
ATOM 1415 C CA . ASP B 1 51 ? -1.837 -18.547 -3.789 1 98.88 51 ASP B CA 1
ATOM 1416 C C . ASP B 1 51 ? -1.575 -17.859 -2.455 1 98.88 51 ASP B C 1
ATOM 1418 O O . ASP B 1 51 ? -0.595 -18.156 -1.771 1 98.88 51 ASP B O 1
ATOM 1422 N N . ILE B 1 52 ? -2.434 -16.938 -2.127 1 98.94 52 ILE B N 1
ATOM 1423 C CA . ILE B 1 52 ? -2.408 -16.266 -0.829 1 98.94 52 ILE B CA 1
ATOM 1424 C C . ILE B 1 52 ? -3.598 -16.734 0.01 1 98.94 52 ILE B C 1
ATOM 1426 O O . ILE B 1 52 ? -4.742 -16.359 -0.269 1 98.94 52 ILE B O 1
ATOM 1430 N N . THR B 1 53 ? -3.348 -17.5 1.013 1 98.94 53 THR B N 1
ATOM 1431 C CA . THR B 1 53 ? -4.387 -17.969 1.926 1 98.94 53 THR B CA 1
ATOM 1432 C C . THR B 1 53 ? -4.363 -17.156 3.223 1 98.94 53 THR B C 1
ATOM 1434 O O . THR B 1 53 ? -3.34 -17.109 3.908 1 98.94 53 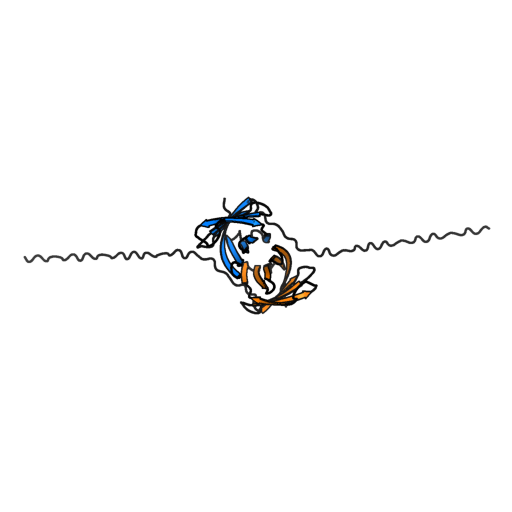THR B O 1
ATOM 1437 N N . ILE B 1 54 ? -5.508 -16.562 3.504 1 98.94 54 ILE B N 1
ATOM 1438 C CA . ILE B 1 54 ? -5.617 -15.859 4.773 1 98.94 54 ILE B CA 1
ATOM 1439 C C . ILE B 1 54 ? -6.031 -16.828 5.875 1 98.94 54 ILE B C 1
ATOM 1441 O O . ILE B 1 54 ? -7.219 -17.125 6.031 1 98.94 54 ILE B O 1
ATOM 1445 N N . THR B 1 55 ? -5.078 -17.219 6.688 1 98.88 55 THR B N 1
ATOM 1446 C CA . THR B 1 55 ? -5.289 -18.344 7.586 1 98.88 55 THR B CA 1
ATOM 1447 C C . THR B 1 55 ? -5.922 -17.891 8.898 1 98.88 55 THR B C 1
ATOM 1449 O O . THR B 1 55 ? -6.547 -18.672 9.602 1 98.88 55 THR B O 1
ATOM 1452 N N . SER B 1 56 ? -5.746 -16.641 9.305 1 98.75 56 SER B N 1
ATOM 1453 C CA . SER B 1 56 ? -6.34 -15.992 10.477 1 98.75 56 SER B CA 1
ATOM 1454 C C . SER B 1 56 ? -6.34 -14.477 10.328 1 98.75 56 SER B C 1
ATOM 1456 O O . SER B 1 56 ? -5.992 -13.953 9.273 1 98.75 56 SER B O 1
ATOM 1458 N N . ASP B 1 57 ? -6.785 -13.773 11.336 1 97.56 57 ASP B N 1
ATOM 1459 C CA . ASP B 1 57 ? -6.77 -12.312 11.312 1 97.56 57 ASP B CA 1
ATOM 1460 C C . ASP B 1 57 ? -5.344 -11.781 11.414 1 97.56 57 ASP B C 1
ATOM 1462 O O . ASP B 1 57 ? -5.102 -10.594 11.188 1 97.56 57 ASP B O 1
ATOM 1466 N N . LYS B 1 58 ? -4.395 -12.68 11.609 1 96.88 58 LYS B N 1
ATOM 1467 C CA . LYS B 1 58 ? -3.043 -12.195 11.875 1 96.88 58 LYS B CA 1
ATOM 1468 C C . LYS B 1 58 ? -2.02 -12.891 10.984 1 96.88 58 LYS B C 1
ATOM 1470 O O . LYS B 1 58 ? -0.849 -12.5 10.953 1 96.88 58 LYS B O 1
ATOM 1475 N N . SER B 1 59 ? -2.469 -13.922 10.328 1 98.62 59 SER B N 1
ATOM 1476 C CA . SER B 1 59 ? -1.487 -14.703 9.586 1 98.62 59 SER B CA 1
ATOM 1477 C C . SER B 1 59 ? -2.012 -15.078 8.203 1 98.62 59 SER B C 1
ATOM 1479 O O . SER B 1 59 ? -3.207 -15.328 8.031 1 98.62 59 SER B O 1
ATOM 1481 N N . LEU B 1 60 ? -1.045 -15.102 7.273 1 98.88 60 LEU B N 1
ATOM 1482 C CA . LEU B 1 60 ? -1.351 -15.641 5.953 1 98.88 60 LEU B CA 1
ATOM 1483 C C . LEU B 1 60 ? -0.303 -16.656 5.527 1 98.88 60 LEU B C 1
ATOM 1485 O O . LEU B 1 60 ? 0.795 -16.703 6.086 1 98.88 60 LEU B O 1
ATOM 1489 N N . HIS B 1 61 ? -0.694 -17.531 4.586 1 98.88 61 HIS B N 1
ATOM 1490 C CA . HIS B 1 61 ? 0.165 -18.5 3.906 1 98.88 61 HIS B CA 1
ATOM 1491 C C . HIS B 1 61 ? 0.24 -18.203 2.41 1 98.88 61 HIS B C 1
ATOM 1493 O O . HIS B 1 61 ? -0.788 -18 1.762 1 98.88 61 HIS B O 1
ATOM 1499 N N . TRP B 1 62 ? 1.433 -18.125 1.893 1 98.62 62 TRP B N 1
ATOM 1500 C CA . TRP B 1 62 ? 1.595 -17.938 0.454 1 98.62 62 TRP B CA 1
ATOM 1501 C C . TRP B 1 62 ? 2.365 -19.109 -0.156 1 98.62 62 TRP B C 1
ATOM 1503 O O . TRP B 1 62 ? 3.25 -19.672 0.487 1 98.62 62 TRP B O 1
ATOM 1513 N N . LYS B 1 63 ? 1.987 -19.453 -1.378 1 98.31 63 LYS B N 1
ATOM 1514 C CA . LYS B 1 63 ? 2.605 -20.562 -2.09 1 98.31 63 LYS B CA 1
ATOM 1515 C C . LYS B 1 63 ? 2.607 -20.312 -3.598 1 98.31 63 LYS B C 1
ATOM 1517 O O . LYS B 1 63 ? 1.593 -19.906 -4.164 1 98.31 63 LYS B O 1
ATOM 1522 N N . LEU B 1 64 ? 3.781 -20.594 -4.191 1 98.06 64 LEU B N 1
ATOM 1523 C CA . LEU B 1 64 ? 3.867 -20.531 -5.645 1 98.06 64 LEU B CA 1
ATOM 1524 C C . LEU B 1 64 ? 2.877 -21.484 -6.293 1 98.06 64 LEU B C 1
ATOM 1526 O O . LEU B 1 64 ? 2.871 -22.672 -5.988 1 98.06 64 LEU B O 1
ATOM 1530 N N . ALA B 1 65 ? 2.057 -21.016 -7.16 1 97.94 65 ALA B N 1
ATOM 1531 C CA . ALA B 1 65 ? 1.021 -21.797 -7.82 1 97.94 65 ALA B CA 1
ATOM 1532 C C . ALA B 1 65 ? 1.415 -22.125 -9.258 1 97.94 65 ALA B C 1
ATOM 1534 O O . ALA B 1 65 ? 1.081 -23.188 -9.781 1 97.94 65 ALA B O 1
ATOM 1535 N N . LYS B 1 66 ? 2.01 -21.203 -9.906 1 95.88 66 LYS B N 1
ATOM 1536 C CA . LYS B 1 66 ? 2.447 -21.359 -11.289 1 95.88 66 LYS B CA 1
ATOM 1537 C C . LYS B 1 66 ? 3.713 -20.547 -11.562 1 95.88 66 LYS B C 1
ATOM 1539 O O . LYS B 1 66 ? 3.916 -19.484 -10.969 1 95.88 66 LYS B O 1
ATOM 1544 N N . GLY B 1 67 ? 4.574 -21.109 -12.477 1 96 67 GLY B N 1
ATOM 1545 C CA . GLY B 1 67 ? 5.773 -20.406 -12.883 1 96 67 GLY B CA 1
ATOM 1546 C C . GLY B 1 67 ? 6.938 -20.594 -11.93 1 96 67 GLY B C 1
ATOM 1547 O O . GLY B 1 67 ? 6.996 -21.594 -11.211 1 96 67 GLY B O 1
ATOM 1548 N N . SER B 1 68 ? 7.938 -19.734 -12.102 1 91.12 68 SER B N 1
ATOM 1549 C CA . SER B 1 68 ? 9.133 -19.797 -11.266 1 91.12 68 SER B CA 1
ATOM 1550 C C . SER B 1 68 ? 9.562 -18.406 -10.812 1 91.12 68 SER B C 1
ATOM 1552 O O . SER B 1 68 ? 9.367 -17.422 -11.523 1 91.12 68 SER B O 1
ATOM 1554 N N . PHE B 1 69 ? 9.914 -18.344 -9.562 1 85.25 69 PHE B N 1
ATOM 1555 C CA . PHE B 1 69 ? 10.484 -17.141 -8.961 1 85.25 69 PHE B CA 1
ATOM 1556 C C . PHE B 1 69 ? 11.633 -17.5 -8.031 1 85.25 69 PHE B C 1
ATOM 1558 O O . PHE B 1 69 ? 11.578 -18.5 -7.32 1 85.25 69 PHE B O 1
ATOM 1565 N N . GLU B 1 70 ? 12.633 -16.672 -8.094 1 83.75 70 GLU B N 1
ATOM 1566 C CA . GLU B 1 70 ? 13.781 -16.953 -7.242 1 83.75 70 GLU B CA 1
ATOM 1567 C C . GLU B 1 70 ? 13.406 -16.859 -5.766 1 83.75 70 GLU B C 1
ATOM 1569 O O . GLU B 1 70 ? 12.648 -15.969 -5.371 1 83.75 70 GLU B O 1
ATOM 1574 N N . GLY B 1 71 ? 13.945 -17.672 -4.984 1 84.88 71 GLY B N 1
ATOM 1575 C CA . GLY B 1 71 ? 13.672 -17.656 -3.555 1 84.88 71 GLY B CA 1
ATOM 1576 C C . GLY B 1 71 ? 12.711 -18.75 -3.121 1 84.88 71 GLY B C 1
ATOM 1577 O O . GLY B 1 71 ? 12.445 -19.688 -3.875 1 84.88 71 GLY B O 1
ATOM 1578 N N . PRO B 1 72 ? 12.258 -18.641 -1.926 1 91.19 72 PRO B N 1
ATOM 1579 C CA . PRO B 1 72 ? 11.32 -19.656 -1.424 1 91.19 72 PRO B CA 1
ATOM 1580 C C . PRO B 1 72 ? 10.008 -19.688 -2.211 1 91.19 72 PRO B C 1
ATOM 1582 O O . PRO B 1 72 ? 9.555 -18.656 -2.703 1 91.19 72 PRO B O 1
ATOM 1585 N N . SER B 1 73 ? 9.422 -20.875 -2.242 1 95.44 73 SER B N 1
ATOM 1586 C CA . SER B 1 73 ? 8.195 -21.047 -3.02 1 95.44 73 SER B CA 1
ATOM 1587 C C . SER B 1 73 ? 6.961 -21 -2.125 1 95.44 73 SER B C 1
ATOM 1589 O O . SER B 1 73 ? 5.832 -21.078 -2.615 1 95.44 73 SER B O 1
ATOM 1591 N N . THR B 1 74 ? 7.148 -20.953 -0.857 1 97.69 74 THR B N 1
ATOM 1592 C CA . THR B 1 74 ? 6.035 -20.891 0.083 1 97.69 74 THR B CA 1
ATOM 1593 C C . THR B 1 74 ? 6.484 -20.281 1.409 1 97.69 74 THR B C 1
ATOM 1595 O O . THR B 1 74 ? 7.684 -20.188 1.681 1 97.69 74 THR B O 1
ATOM 1598 N N . GLY B 1 75 ? 5.531 -19.781 2.188 1 98.06 75 GLY B N 1
ATOM 1599 C CA . GLY B 1 75 ? 5.844 -19.25 3.5 1 98.06 75 GLY B CA 1
ATOM 1600 C C . GLY B 1 75 ? 4.621 -18.766 4.258 1 98.06 75 GLY B C 1
ATOM 1601 O O . GLY B 1 75 ? 3.525 -18.703 3.697 1 98.06 75 GLY B O 1
ATOM 1602 N N . ASP B 1 76 ? 4.848 -18.531 5.559 1 98.69 76 ASP B N 1
ATOM 1603 C CA . ASP B 1 76 ? 3.873 -17.953 6.484 1 98.69 76 ASP B CA 1
ATOM 1604 C C . ASP B 1 76 ? 4.371 -16.625 7.051 1 98.69 76 ASP B C 1
ATOM 1606 O O . ASP B 1 76 ? 5.535 -16.5 7.434 1 98.69 76 ASP B O 1
ATOM 1610 N N . ASN B 1 77 ? 3.475 -15.719 7.09 1 98.69 77 ASN B N 1
ATOM 1611 C CA . ASN B 1 77 ? 3.859 -14.43 7.656 1 98.69 77 ASN B CA 1
ATOM 1612 C C . ASN B 1 77 ? 2.678 -13.734 8.328 1 98.69 77 ASN B C 1
ATOM 1614 O O . ASN B 1 77 ? 1.532 -13.906 7.902 1 98.69 77 ASN B O 1
ATOM 1618 N N . PRO B 1 78 ? 2.973 -12.992 9.477 1 98.44 78 PRO B N 1
ATOM 1619 C CA . PRO B 1 78 ? 1.968 -12 9.852 1 98.44 78 PRO B CA 1
ATOM 1620 C C . PRO B 1 78 ? 1.675 -10.992 8.742 1 98.44 78 PRO B C 1
ATOM 1622 O O . PRO B 1 78 ? 2.479 -10.844 7.816 1 98.44 78 PRO B O 1
ATOM 1625 N N . TYR B 1 79 ? 0.514 -10.414 8.766 1 98.75 79 TYR B N 1
ATOM 1626 C CA . TYR B 1 79 ? 0.144 -9.461 7.719 1 98.75 79 TYR B CA 1
ATOM 1627 C C . TYR B 1 79 ? -0.726 -8.344 8.281 1 98.75 79 TYR B C 1
ATOM 1629 O O . TYR B 1 79 ? -1.256 -8.461 9.391 1 98.75 79 TYR B O 1
ATOM 1637 N N . LEU B 1 80 ? -0.771 -7.215 7.59 1 98.88 80 LEU B N 1
ATOM 1638 C CA . LEU B 1 80 ? -1.73 -6.137 7.793 1 98.88 80 LEU B CA 1
ATOM 1639 C C . LEU B 1 80 ? -2.855 -6.203 6.766 1 98.88 80 LEU B C 1
ATOM 1641 O O . LEU B 1 80 ? -2.648 -6.672 5.645 1 98.88 80 LEU B O 1
ATOM 1645 N N . SER B 1 81 ? -4.023 -5.711 7.188 1 98.88 81 SER B N 1
ATOM 1646 C CA . SER B 1 81 ? -5.098 -5.598 6.207 1 98.88 81 SER B CA 1
ATOM 1647 C C . SER B 1 81 ? -6.016 -4.422 6.531 1 98.88 81 SER B C 1
ATOM 1649 O O . SER B 1 81 ? -6.238 -4.105 7.703 1 98.88 81 SER B O 1
ATOM 1651 N N . SER B 1 82 ? -6.488 -3.781 5.496 1 98.88 82 SER B N 1
ATOM 1652 C CA . SER B 1 82 ? -7.422 -2.664 5.594 1 98.88 82 SER B CA 1
ATOM 1653 C C . SER B 1 82 ? -8.453 -2.707 4.473 1 98.88 82 SER B C 1
ATOM 1655 O O . SER B 1 82 ? -8.125 -3.01 3.324 1 98.88 82 SER B O 1
ATOM 1657 N N . LYS B 1 83 ? -9.711 -2.475 4.828 1 98.81 83 LYS B N 1
ATOM 1658 C CA . LYS B 1 83 ? -10.734 -2.225 3.812 1 98.81 83 LYS B CA 1
ATOM 1659 C C . LYS B 1 83 ? -10.633 -0.801 3.271 1 98.81 83 LYS B C 1
ATOM 1661 O O . LYS B 1 83 ? -10.828 0.165 4.012 1 98.81 83 LYS B O 1
ATOM 1666 N N . ILE B 1 84 ? -10.328 -0.652 1.987 1 98.81 84 ILE B N 1
ATOM 1667 C CA . ILE B 1 84 ? -10.195 0.654 1.351 1 98.81 84 ILE B CA 1
ATOM 1668 C C . ILE B 1 84 ? -11.57 1.146 0.894 1 98.81 84 ILE B C 1
ATOM 1670 O O . ILE B 1 84 ? -11.898 2.322 1.054 1 98.81 84 ILE B O 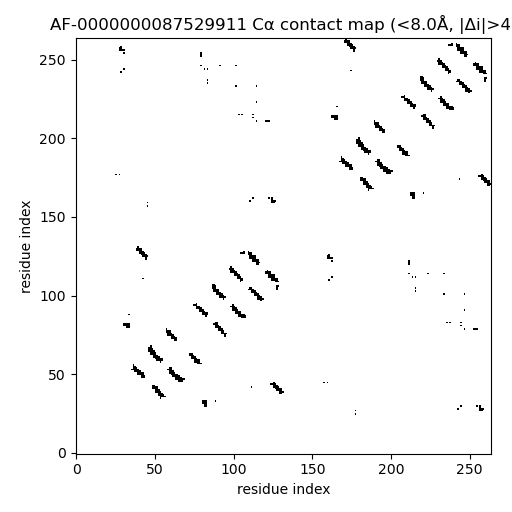1
ATOM 1674 N N . ALA B 1 85 ? -12.289 0.343 0.298 1 98.25 85 ALA B N 1
ATOM 1675 C CA . ALA B 1 85 ? -13.664 0.49 -0.179 1 98.25 85 ALA B CA 1
ATOM 1676 C C . ALA B 1 85 ? -14.336 -0.869 -0.33 1 98.25 85 ALA B C 1
ATOM 1678 O O . ALA B 1 85 ? -13.703 -1.91 -0.138 1 98.25 85 ALA B O 1
ATOM 1679 N N . ASP B 1 86 ? -15.695 -0.826 -0.564 1 97.62 86 ASP B N 1
ATOM 1680 C CA . ASP B 1 86 ? -16.344 -2.105 -0.823 1 97.62 86 ASP B CA 1
ATOM 1681 C C . ASP B 1 86 ? -15.68 -2.842 -1.979 1 97.62 86 ASP B C 1
ATOM 1683 O O . ASP B 1 86 ? -15.57 -2.309 -3.086 1 97.62 86 ASP B O 1
ATOM 1687 N N . GLY B 1 87 ? -15.141 -3.957 -1.697 1 98 87 GLY B N 1
ATOM 1688 C CA . GLY B 1 87 ? -14.523 -4.797 -2.713 1 98 87 GLY B CA 1
ATOM 1689 C C . GLY B 1 87 ? -13.078 -4.434 -2.992 1 98 87 GLY B C 1
ATOM 1690 O O . GLY B 1 87 ? -12.461 -4.984 -3.906 1 98 87 GLY B O 1
ATOM 1691 N N . VAL B 1 88 ? -12.57 -3.482 -2.291 1 98.88 88 VAL B N 1
ATOM 1692 C CA . VAL B 1 88 ? -11.172 -3.107 -2.457 1 98.88 88 VAL B CA 1
ATOM 1693 C C . VAL B 1 88 ? -10.43 -3.297 -1.138 1 98.88 88 VAL B C 1
ATOM 1695 O O . VAL B 1 88 ? -10.781 -2.686 -0.126 1 98.88 88 VAL B O 1
ATOM 1698 N N . VAL B 1 89 ? -9.445 -4.18 -1.116 1 98.94 89 VAL B N 1
ATOM 1699 C CA . VAL B 1 89 ? -8.734 -4.602 0.087 1 98.94 89 VAL B CA 1
ATOM 1700 C C . VAL B 1 89 ? -7.25 -4.277 -0.044 1 98.94 89 VAL B C 1
ATOM 1702 O O . VAL B 1 89 ? -6.648 -4.508 -1.095 1 98.94 89 VAL B O 1
ATOM 1705 N N . PHE B 1 90 ? -6.691 -3.67 0.936 1 98.94 90 PHE B N 1
ATOM 1706 C CA . PHE B 1 90 ? -5.266 -3.398 1.065 1 98.94 90 PHE B CA 1
ATOM 1707 C C . PHE B 1 90 ? -4.621 -4.359 2.057 1 98.94 90 PHE B C 1
ATOM 1709 O O . PHE B 1 90 ? -4.973 -4.371 3.238 1 98.94 90 PHE B O 1
ATOM 1716 N N . ILE B 1 91 ? -3.719 -5.25 1.577 1 98.94 91 ILE B N 1
ATOM 1717 C CA . ILE B 1 91 ? -3.064 -6.227 2.439 1 98.94 91 ILE B CA 1
ATOM 1718 C C . ILE B 1 91 ? -1.552 -6.164 2.24 1 98.94 91 ILE B C 1
ATOM 1720 O O . ILE B 1 91 ? -1.075 -5.957 1.121 1 98.94 91 ILE B O 1
ATOM 1724 N N . SER B 1 92 ? -0.762 -6.379 3.275 1 98.88 92 SER B N 1
ATOM 1725 C CA . SER B 1 92 ? 0.69 -6.293 3.17 1 98.88 92 SER B CA 1
ATOM 1726 C C . SER B 1 92 ? 1.373 -7.254 4.141 1 98.88 92 SER B C 1
ATOM 1728 O O . SER B 1 92 ? 0.858 -7.512 5.23 1 98.88 92 SER B O 1
ATOM 1730 N N . TRP B 1 93 ? 2.535 -7.77 3.789 1 98.62 93 TRP B N 1
ATOM 1731 C CA . TRP B 1 93 ? 3.34 -8.586 4.691 1 98.62 93 TRP B CA 1
ATOM 1732 C C . TRP B 1 93 ? 4.824 -8.461 4.363 1 98.62 93 TRP B C 1
ATOM 1734 O O . TRP B 1 93 ? 5.188 -7.984 3.285 1 98.62 93 TRP B O 1
ATOM 1744 N N . LYS B 1 94 ? 5.617 -8.75 5.27 1 97.25 94 LYS B N 1
ATOM 1745 C CA . LYS B 1 94 ? 7.07 -8.852 5.152 1 97.25 94 LYS B CA 1
ATOM 1746 C C . LYS B 1 94 ? 7.535 -10.289 5.383 1 97.25 94 LYS B C 1
ATOM 1748 O O . LYS B 1 94 ? 7.211 -10.898 6.406 1 97.25 94 LYS B O 1
ATOM 1753 N N . GLU B 1 95 ? 8.281 -10.766 4.465 1 96.12 95 GLU B N 1
ATOM 1754 C CA . GLU B 1 95 ? 8.789 -12.125 4.555 1 96.12 95 GLU B CA 1
ATOM 1755 C C . GLU B 1 95 ? 10.07 -12.188 5.375 1 96.12 95 GLU B C 1
ATOM 1757 O O . GLU B 1 95 ? 10.727 -11.164 5.582 1 96.12 95 GLU B O 1
ATOM 1762 N N . LYS B 1 96 ? 10.461 -13.422 5.738 1 91.94 96 LYS B N 1
ATOM 1763 C CA . LYS B 1 96 ? 11.695 -13.648 6.484 1 91.94 96 LYS B CA 1
ATOM 1764 C C . LYS B 1 96 ? 12.914 -13.211 5.676 1 91.94 96 LYS B C 1
ATOM 1766 O O . LYS B 1 96 ? 13.906 -12.742 6.238 1 91.94 96 LYS B O 1
ATOM 1771 N N . SER B 1 97 ? 12.859 -13.367 4.383 1 90.31 97 SER B N 1
ATOM 1772 C CA . SER B 1 97 ? 13.93 -12.969 3.477 1 90.31 97 SER B CA 1
ATOM 1773 C C . SER B 1 97 ? 14.172 -11.469 3.527 1 90.31 97 SER B C 1
ATOM 1775 O O . SER B 1 97 ? 15.195 -10.977 3.043 1 90.31 97 SER B O 1
ATOM 1777 N N . GLY B 1 98 ? 13.211 -10.75 4.031 1 92.06 98 GLY B N 1
ATOM 1778 C CA . GLY B 1 98 ? 13.242 -9.297 4.012 1 92.06 98 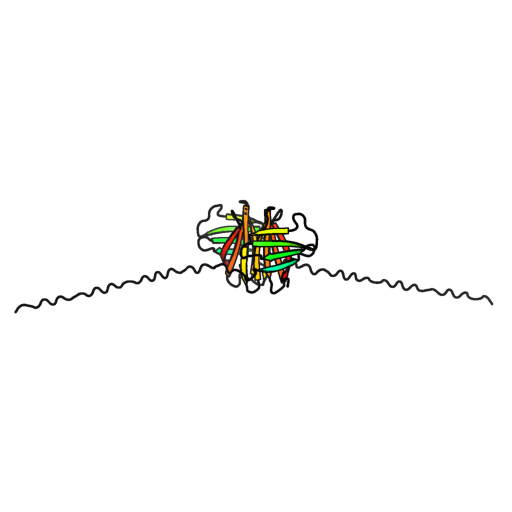GLY B CA 1
ATOM 1779 C C . GLY B 1 98 ? 12.375 -8.695 2.922 1 92.06 98 GLY B C 1
ATOM 1780 O O . GLY B 1 98 ? 12.086 -7.5 2.941 1 92.06 98 GLY B O 1
ATOM 1781 N N . TYR B 1 99 ? 11.945 -9.547 1.986 1 94.94 99 TYR B N 1
ATOM 1782 C CA . TYR B 1 99 ? 11.055 -9.07 0.935 1 94.94 99 TYR B CA 1
ATOM 1783 C C . TYR B 1 99 ? 9.719 -8.617 1.516 1 94.94 99 TYR B C 1
ATOM 1785 O O . TYR B 1 99 ? 9.18 -9.25 2.426 1 94.94 99 TYR B O 1
ATOM 1793 N N . GLN B 1 100 ? 9.227 -7.504 0.99 1 97.25 100 GLN B N 1
ATOM 1794 C CA . GLN B 1 100 ? 7.965 -6.941 1.467 1 97.25 100 GLN B CA 1
ATOM 1795 C C . GLN B 1 100 ? 7.012 -6.66 0.307 1 97.25 100 GLN B C 1
ATOM 1797 O O . GLN B 1 100 ? 7.438 -6.195 -0.752 1 97.25 100 GLN B O 1
ATOM 1802 N N . PHE B 1 101 ? 5.727 -6.934 0.553 1 98.31 101 PHE B N 1
ATOM 1803 C CA . PHE B 1 101 ? 4.707 -6.781 -0.48 1 98.31 101 PHE B CA 1
ATOM 1804 C C . PHE B 1 101 ? 3.498 -6.027 0.057 1 98.31 101 PHE B C 1
ATOM 1806 O O . PHE B 1 101 ? 2.92 -6.414 1.075 1 98.31 101 PHE B O 1
ATOM 1813 N N . TYR B 1 102 ? 3.168 -4.953 -0.555 1 98.88 102 TYR B N 1
ATOM 1814 C CA . TYR B 1 102 ? 2.006 -4.121 -0.261 1 98.88 102 TYR B CA 1
ATOM 1815 C C . TYR B 1 102 ? 1.018 -4.137 -1.422 1 98.88 102 TYR B C 1
ATOM 1817 O O . TYR B 1 102 ? 1.301 -3.6 -2.494 1 98.88 102 TYR B O 1
ATOM 1825 N N . ASN B 1 103 ? -0.134 -4.742 -1.209 1 98.94 103 ASN B N 1
ATOM 1826 C CA . ASN B 1 103 ? -1.016 -5.141 -2.301 1 98.94 103 ASN B CA 1
ATOM 1827 C C . ASN B 1 103 ? -2.4 -4.516 -2.162 1 98.94 103 ASN B C 1
ATOM 1829 O O . ASN B 1 103 ? -3.049 -4.656 -1.123 1 98.94 103 ASN B O 1
ATOM 1833 N N . VAL B 1 104 ? -2.799 -3.811 -3.164 1 99 104 VAL B N 1
ATOM 1834 C CA . VAL B 1 104 ? -4.195 -3.391 -3.258 1 99 104 VAL B CA 1
ATOM 1835 C C . VAL B 1 104 ? -4.949 -4.316 -4.207 1 99 104 VAL B C 1
ATOM 1837 O O . VAL B 1 104 ? -4.645 -4.379 -5.398 1 99 104 VAL B O 1
ATOM 1840 N N . MET B 1 105 ? -5.895 -5.035 -3.617 1 98.94 105 MET B N 1
ATOM 1841 C CA . MET B 1 105 ? -6.77 -5.941 -4.355 1 98.94 105 MET B CA 1
ATOM 1842 C C . MET B 1 105 ? -8.102 -5.273 -4.676 1 98.94 105 MET B C 1
ATOM 1844 O O . MET B 1 105 ? -8.875 -4.953 -3.771 1 98.94 105 MET B O 1
ATOM 1848 N N . ASP B 1 106 ? -8.336 -5.035 -5.918 1 98.69 106 ASP B N 1
ATOM 1849 C CA . ASP B 1 106 ? -9.688 -4.66 -6.328 1 98.69 106 ASP B CA 1
ATOM 1850 C C . ASP B 1 106 ? -10.5 -5.887 -6.738 1 98.69 106 ASP B C 1
ATOM 1852 O O . ASP B 1 106 ? -10.422 -6.328 -7.887 1 98.69 106 ASP B O 1
ATOM 1856 N N . LEU B 1 107 ? -11.305 -6.375 -5.832 1 98.44 107 LEU B N 1
ATOM 1857 C CA . LEU B 1 107 ? -12.016 -7.633 -6.023 1 98.44 107 LEU B CA 1
ATOM 1858 C C . LEU B 1 107 ? -13.234 -7.434 -6.914 1 98.44 107 LEU B C 1
ATOM 1860 O O . LEU B 1 107 ? -13.859 -8.406 -7.352 1 98.44 107 LEU B O 1
ATOM 1864 N N . ASN B 1 108 ? -13.578 -6.195 -7.195 1 97.94 108 ASN B N 1
ATOM 1865 C CA . ASN B 1 108 ? -14.641 -5.891 -8.148 1 97.94 108 ASN B CA 1
ATOM 1866 C C . ASN B 1 108 ? -14.172 -6.086 -9.586 1 97.94 108 ASN B C 1
ATOM 1868 O O . ASN B 1 108 ? -14.914 -6.605 -10.422 1 97.94 108 ASN B O 1
ATOM 1872 N N . THR B 1 109 ? -12.969 -5.676 -9.867 1 97.62 109 THR B N 1
ATOM 1873 C CA . THR B 1 109 ? -12.461 -5.676 -11.234 1 97.62 109 THR B CA 1
ATOM 1874 C C . THR B 1 109 ? -11.461 -6.812 -11.438 1 97.62 109 THR B C 1
ATOM 1876 O O . THR B 1 109 ? -11.141 -7.164 -12.57 1 97.62 109 THR B O 1
ATOM 1879 N N . GLY B 1 110 ? -10.922 -7.309 -10.359 1 98.44 110 GLY B N 1
ATOM 1880 C CA . GLY B 1 110 ? -9.883 -8.32 -10.438 1 98.44 110 GLY B CA 1
ATOM 1881 C C . GLY B 1 110 ? -8.484 -7.734 -10.57 1 98.44 110 GLY B C 1
ATOM 1882 O O . GLY B 1 110 ? -7.508 -8.469 -10.695 1 98.44 110 GLY B O 1
ATOM 1883 N N . LYS B 1 111 ? -8.383 -6.43 -10.516 1 98.69 111 LYS B N 1
ATOM 1884 C CA . LYS B 1 111 ? -7.078 -5.777 -10.641 1 98.69 111 LYS B CA 1
ATOM 1885 C C . LYS B 1 111 ? -6.273 -5.902 -9.352 1 98.69 111 LYS B C 1
ATOM 1887 O O . LYS B 1 111 ? -6.812 -5.73 -8.258 1 98.69 111 LYS B O 1
ATOM 1892 N N . LEU B 1 112 ? -5.016 -6.273 -9.516 1 98.88 112 LEU B N 1
ATOM 1893 C CA . LEU B 1 112 ? -4.047 -6.355 -8.43 1 98.88 112 LEU B CA 1
ATOM 1894 C C . LEU B 1 112 ? -2.887 -5.391 -8.656 1 98.88 112 LEU B C 1
ATOM 1896 O O . LEU B 1 112 ? -2.264 -5.402 -9.719 1 98.88 112 LEU B O 1
ATOM 1900 N N . THR B 1 113 ? -2.645 -4.512 -7.738 1 98.94 113 THR B N 1
ATOM 1901 C CA . THR B 1 113 ? -1.504 -3.604 -7.766 1 98.94 113 THR B CA 1
ATOM 1902 C C . THR B 1 113 ? -0.598 -3.842 -6.559 1 98.94 113 THR B C 1
ATOM 1904 O O . THR B 1 113 ? -1.028 -3.695 -5.414 1 98.94 113 THR B O 1
ATOM 1907 N N . THR B 1 114 ? 0.609 -4.23 -6.785 1 98.81 114 THR B N 1
ATOM 1908 C CA . THR B 1 114 ? 1.585 -4.48 -5.727 1 98.81 114 THR B CA 1
ATOM 1909 C C . THR B 1 114 ? 2.721 -3.461 -5.789 1 98.81 114 THR B C 1
ATOM 1911 O O . THR B 1 114 ? 3.369 -3.311 -6.828 1 98.81 114 THR B O 1
ATOM 1914 N N . HIS B 1 115 ? 2.885 -2.645 -4.781 1 98.88 115 HIS B N 1
ATOM 1915 C CA . HIS B 1 115 ? 4.172 -2.012 -4.516 1 98.88 115 HIS B CA 1
ATOM 1916 C C . HIS B 1 115 ? 5.051 -2.898 -3.643 1 98.88 115 HIS B C 1
ATOM 1918 O O . HIS B 1 115 ? 4.68 -3.23 -2.514 1 98.88 115 HIS B O 1
ATOM 1924 N N . ALA B 1 116 ? 6.176 -3.285 -4.195 1 97.75 116 ALA B N 1
ATOM 1925 C CA . ALA B 1 116 ? 7.043 -4.23 -3.498 1 97.75 116 ALA B CA 1
ATOM 1926 C C . ALA B 1 116 ? 8.383 -3.592 -3.15 1 97.75 116 ALA B C 1
ATOM 1928 O O . ALA B 1 116 ? 8.812 -2.643 -3.809 1 97.75 116 ALA B O 1
ATOM 1929 N N . ASN B 1 117 ? 8.953 -4.004 -2.098 1 96.5 117 ASN B N 1
ATOM 1930 C CA . ASN B 1 117 ? 10.367 -3.805 -1.81 1 96.5 117 ASN B CA 1
ATOM 1931 C C . ASN B 1 117 ? 11.109 -5.133 -1.708 1 96.5 117 ASN B C 1
ATOM 1933 O O . ASN B 1 117 ? 11.148 -5.746 -0.639 1 96.5 117 ASN B O 1
ATOM 1937 N N . ALA B 1 118 ? 11.578 -5.672 -2.863 1 90.38 118 ALA B N 1
ATOM 1938 C CA . ALA B 1 118 ? 12.375 -6.879 -3.061 1 90.38 118 ALA B CA 1
ATOM 1939 C C . ALA B 1 118 ? 13.672 -6.566 -3.809 1 90.38 118 ALA B C 1
ATOM 1941 O O . ALA B 1 118 ? 13.781 -6.84 -5.004 1 90.38 118 ALA B O 1
ATOM 1942 N N . ASP B 1 119 ? 14.711 -6.074 -3.176 1 86.12 119 ASP B N 1
ATOM 1943 C CA . ASP B 1 119 ? 15.938 -5.559 -3.775 1 86.12 119 ASP B CA 1
ATOM 1944 C C . ASP B 1 119 ? 15.695 -4.207 -4.449 1 86.12 119 ASP B C 1
ATOM 1946 O O . ASP B 1 119 ? 16.125 -3.984 -5.582 1 86.12 119 ASP B O 1
ATOM 1950 N N . GLY B 1 120 ? 14.891 -3.457 -3.824 1 91.94 120 GLY B N 1
ATOM 1951 C CA . GLY B 1 120 ? 14.461 -2.146 -4.289 1 91.94 120 GLY B CA 1
ATOM 1952 C C . GLY B 1 120 ? 12.953 -2.045 -4.477 1 91.94 120 GLY B C 1
ATOM 1953 O O . GLY B 1 120 ? 12.258 -3.059 -4.504 1 91.94 120 GLY B O 1
ATOM 1954 N N . LEU B 1 121 ? 12.531 -0.81 -4.609 1 95.88 121 LEU B N 1
ATOM 1955 C CA . LEU B 1 121 ? 11.109 -0.559 -4.797 1 95.88 121 LEU B CA 1
ATOM 1956 C C . LEU B 1 121 ? 10.688 -0.861 -6.23 1 95.88 121 LEU B C 1
ATOM 1958 O O . LEU B 1 121 ? 11.406 -0.528 -7.176 1 95.88 121 LEU B O 1
ATOM 1962 N N . SER B 1 122 ? 9.594 -1.526 -6.359 1 97.25 122 SER B N 1
ATOM 1963 C CA . SER B 1 122 ? 9.07 -1.835 -7.688 1 97.25 122 SER B CA 1
ATOM 1964 C C . SER B 1 122 ? 7.551 -1.941 -7.668 1 97.25 122 SER B C 1
ATOM 1966 O O . SER B 1 122 ? 6.949 -2.127 -6.609 1 97.25 122 SER B O 1
ATOM 1968 N N . ILE B 1 123 ? 6.992 -1.749 -8.844 1 98.19 123 ILE B N 1
ATOM 1969 C CA . ILE B 1 123 ? 5.562 -1.967 -9.039 1 98.19 123 ILE B CA 1
ATOM 1970 C C . ILE B 1 123 ? 5.34 -3.26 -9.82 1 98.19 123 ILE B C 1
ATOM 1972 O O . ILE B 1 123 ? 5.938 -3.465 -10.883 1 98.19 123 ILE B O 1
ATOM 1976 N N . ASN B 1 124 ? 4.531 -4.164 -9.273 1 97.25 124 ASN B N 1
ATOM 1977 C CA . ASN B 1 124 ? 4.07 -5.355 -9.977 1 97.25 124 ASN B CA 1
ATOM 1978 C C . ASN B 1 124 ? 2.559 -5.336 -10.18 1 97.25 124 ASN B C 1
ATOM 1980 O O . ASN B 1 124 ? 1.797 -5.352 -9.211 1 97.25 124 ASN B O 1
ATOM 1984 N N . MET B 1 125 ? 2.172 -5.293 -11.422 1 98.56 125 MET B N 1
ATOM 1985 C CA . MET B 1 125 ? 0.749 -5.359 -11.742 1 98.56 125 MET B CA 1
ATOM 1986 C C . MET B 1 125 ? 0.319 -6.801 -12.016 1 98.56 125 MET B C 1
ATOM 1988 O O . MET B 1 125 ? 1.074 -7.578 -12.594 1 98.56 125 MET B O 1
ATOM 1992 N N . GLY B 1 126 ? -0.888 -7.141 -11.547 1 98.56 126 GLY B N 1
ATOM 1993 C CA . GLY B 1 126 ? -1.408 -8.477 -11.789 1 98.56 126 GLY B CA 1
ATOM 1994 C C . GLY B 1 126 ? -2.92 -8.555 -11.688 1 98.56 126 GLY B C 1
ATOM 1995 O O . GLY B 1 126 ? -3.607 -7.535 -11.797 1 98.56 126 GLY B O 1
ATOM 1996 N N . LYS B 1 127 ? -3.408 -9.766 -11.664 1 98.62 127 LYS B N 1
ATOM 1997 C CA . LYS B 1 127 ? -4.82 -10.07 -11.461 1 98.62 127 LYS B CA 1
ATOM 1998 C C . LYS B 1 127 ? -5.031 -10.844 -10.156 1 98.62 127 LYS B C 1
ATOM 2000 O O . LYS B 1 127 ? -4.23 -11.719 -9.812 1 98.62 127 LYS B O 1
ATOM 2005 N N . VAL B 1 128 ? -6.086 -10.508 -9.477 1 98.81 128 VAL B N 1
ATOM 2006 C CA . VAL B 1 128 ? -6.445 -11.234 -8.258 1 98.81 128 VAL B CA 1
ATOM 2007 C C . VAL B 1 128 ? -7.797 -11.922 -8.445 1 98.81 128 VAL B C 1
ATOM 2009 O O . VAL B 1 128 ? -8.742 -11.32 -8.969 1 98.81 128 VAL B O 1
ATOM 2012 N N . THR B 1 129 ? -7.859 -13.164 -8.078 1 98.56 129 THR B N 1
ATOM 2013 C CA . THR B 1 129 ? -9.102 -13.93 -8.125 1 98.56 129 THR B CA 1
ATOM 2014 C C . THR B 1 129 ? -9.281 -14.742 -6.844 1 98.56 129 THR B C 1
ATOM 2016 O O . THR B 1 129 ? -8.312 -15.266 -6.293 1 98.56 129 THR B O 1
ATOM 2019 N N . LEU B 1 130 ? -10.516 -14.742 -6.309 1 98.5 130 LEU B N 1
ATOM 2020 C CA . LEU B 1 130 ? -10.852 -15.609 -5.184 1 98.5 130 LEU B CA 1
ATOM 2021 C C . LEU B 1 130 ? -10.93 -17.062 -5.625 1 98.5 130 LEU B C 1
ATOM 2023 O O . LEU B 1 130 ? -11.641 -17.391 -6.578 1 98.5 130 LEU B O 1
ATOM 2027 N N . LYS B 1 131 ? -10.141 -17.891 -4.938 1 97.25 131 LYS B N 1
ATOM 2028 C CA . LYS B 1 131 ? -10.203 -19.312 -5.258 1 97.25 131 LYS B CA 1
ATOM 2029 C C . LYS B 1 131 ? -11.344 -20 -4.512 1 97.25 131 LYS B C 1
ATOM 2031 O O . LYS B 1 131 ? -11.578 -19.719 -3.336 1 97.25 131 LYS B O 1
ATOM 2036 N N . LYS B 1 132 ? -12.211 -20.812 -5.168 1 84.38 132 LYS B N 1
ATOM 2037 C CA . LYS B 1 132 ? -13.375 -21.531 -4.656 1 84.38 132 LYS B CA 1
ATOM 2038 C C . LYS B 1 132 ? -12.945 -22.812 -3.947 1 84.38 132 LYS B C 1
ATOM 2040 O O . LYS B 1 132 ? -11.922 -23.406 -4.289 1 84.38 132 LYS B O 1
#

Nearest PDB structures (foldseek):
  5hal-assembly1_A  TM=8.539E-01  e=1.559E-07  Burkholderia vietnamiensis G4
  8a85-assembly3_E  TM=7.533E-01  e=5.142E-05  synthetic construct
  4uu2-assembly1_B  TM=7.415E-01  e=3.137E-04  Enterobacter sp.
  3nx1-assembly1_A  TM=7.732E-01  e=7.349E-04  Enterobacter sp. Px6-4
  8adx-assembly1_A  TM=7.392E-01  e=5.064E-04  synthetic construct

Radius of gyration: 30.81 Å; Cα contacts (8 Å, |Δi|>4): 531; chains: 2; bounding box: 60×81×153 Å

Secondary structure (DSSP, 8-state):
----------------------------PPPPPPS-TT-EEEEE-SS-EEEEEE-SSSEEEEEEEES--SS-SEEEEEEEEEEEETTEEEEEEE-TTS-EEEEEEETTTTEEEEEEESSSEEEEEEEEEEE-/----------------------------PPPPPPS-TT-EEEEE-SSEEEEEEE-SSSEEEEEEEEE--SS-SEEEEEEEEEEEETTEEEEEEE-TTS-EEEEEEETTTTEEEEEEESSSEEEEEEEEEEE-

Solvent-accessible surface area (backbone atoms only — not comparable to full-atom values): 15270 Å² total; per-residue (Å²): 133,85,78,78,78,77,77,78,78,75,78,76,76,75,74,72,72,72,69,70,71,69,62,71,68,70,82,70,61,73,85,45,72,59,96,49,64,74,40,35,33,36,44,37,52,79,71,32,26,31,37,41,30,24,74,41,94,50,33,32,38,38,33,63,70,42,70,76,67,89,71,78,58,57,51,74,32,57,47,51,66,33,45,76,48,94,53,24,39,37,39,32,41,56,46,93,89,62,36,30,42,38,32,41,38,30,67,78,79,23,44,25,43,29,50,28,40,66,94,50,80,46,79,49,47,26,36,39,45,81,58,132,134,83,76,77,79,77,76,76,77,75,76,75,74,73,72,73,72,72,69,70,69,69,63,73,67,71,80,69,62,72,86,44,74,58,96,48,65,74,40,36,30,36,44,36,52,78,71,31,25,31,36,40,30,25,74,41,94,50,34,31,38,38,33,62,70,42,70,77,66,89,71,80,57,58,51,75,32,57,47,52,64,32,45,77,46,96,54,25,40,36,40,34,39,55,46,94,89,60,36,29,43,38,32,42,37,32,67,79,79,22,45,24,45,29,50,29,40,66,97,49,80,45,81,47,46,27,36,39,45,80,59,131

pLDDT: mean 84.56, std 24.37, range [28.52, 99.0]

Sequence (264 aa):
MKGIMRIAAVIVVSLLLLTTDLMAEESKVENITPDIVGKTYLFDYGEYAYDITITSDKSLHWKLAKGSFEGPSTGDNPYLSSKIADGVVFISWKEKSGYQFYNVMDLNTGKLTTHANADGLSINMGKVTLKKMKGIMRIAAVIVVSLLLLTTDLMAEESKVENITPDIVGKTYLFDYGEYAYDITITSDKSLHWKLAKGSFEGPSTGDNPYLSSKIADGVVFISWKEKSGYQFYNVMDLNTGKLTTHANADGLSINMGKVTLKK

InterPro domains:
  IPR012674 Calycin [G3DSA:2.40.128.20] (34-128)
  IPR053892 MoaF-like [PF22036] (37-122)

Foldseek 3Di:
DPPPPPPPPPPPPPPPPPPPCPVVPVPPDDFDFDDCAQWWKWWFLPQWIKIWHRPDSFKIKIATDDHDDPDDGIDMFGKDWGDPDVQWIWIKTADPVRKIWIWIARRPVQKIWIFIDDVHTDIGTTGMDIDD/DPPDPPPPPPPPPPPPPPPPCPVVPVPPDDFDFDPCAQWWKWWFLPQWIKIWHRPDSFKIKIATDDHDDPDDGIDMFGKDWGDPDVQWIWIKTADPVRKIWIWIARRPVQKIWIFIDDVHTDIGTTGMDIDD